Protein AF-A0A3A8Q6A1-F1 (afdb_monomer_lite)

Organism: NCBI:txid2316731

Secondary structure (DSSP, 8-state):
--HHHHHHHTEEEEEEEEEEEEEEEEETTTEEEEEEEEEEEEEEES---SSEEEEEE-EE-TTS-EE--TTSPPP-TT-EEEEEEESS--SS-SEEEEEEEEEEEETTEEEEE-TTSEEEEEEETTEEEEEEE-BPPPPTT-PPPPBPTT--STTPPP---HHHHHHHHHHHHHHTT----S---SS--------------------------------------

pLDDT: mean 84.92, std 17.1, range [33.72, 98.56]

Radius of gyration: 22.38 Å; chains: 1; bounding box: 47×48×65 Å

Sequence (225 aa):
MDGLLSLLDQTASVVEGDVIDLRSESSPRTGPWTVVTLGNVRAHLGEAPRELRLKQAGGLLPDGRQLVVSHVPRFVLGARYVVFLRNTGWSLSPVLDGHAFRVESVGGREVLVGPEGGLVAGLGTAGVRWTAPVFETVELQGGRPALRAGVDVAGLPEALAPEAFVALLQNHLRARGLSVTGAFREEPVATASSLSVPVTPASLQAPTMGIVPSQPERDVPPGQP

Structure (mmCIF, N/CA/C/O backbone):
data_AF-A0A3A8Q6A1-F1
#
_entry.id   AF-A0A3A8Q6A1-F1
#
loop_
_atom_site.group_PDB
_atom_site.id
_atom_site.type_symbol
_atom_site.label_atom_id
_atom_site.label_alt_id
_atom_site.label_comp_id
_atom_site.label_asym_id
_atom_site.label_entity_id
_atom_site.label_seq_id
_atom_site.pdbx_PDB_ins_code
_atom_site.Cartn_x
_atom_site.Cartn_y
_atom_site.Cartn_z
_atom_site.occupancy
_atom_site.B_iso_or_equiv
_atom_site.auth_seq_id
_atom_site.auth_comp_id
_atom_site.auth_asym_id
_atom_site.auth_atom_id
_atom_site.pdbx_PDB_model_num
ATOM 1 N N . MET A 1 1 ? -14.886 -19.255 -3.066 1.00 55.34 1 MET A N 1
ATOM 2 C CA . MET A 1 1 ? -13.432 -19.201 -3.321 1.00 55.34 1 MET A CA 1
ATOM 3 C C . MET A 1 1 ? -12.810 -18.380 -2.201 1.00 55.34 1 MET A C 1
ATOM 5 O O . MET A 1 1 ? -13.367 -17.336 -1.891 1.00 55.34 1 MET A O 1
ATOM 9 N N . ASP A 1 2 ? -11.772 -18.880 -1.530 1.00 79.56 2 ASP A N 1
ATOM 10 C CA . ASP A 1 2 ? -11.114 -18.179 -0.412 1.00 79.56 2 ASP A CA 1
ATOM 11 C C . ASP A 1 2 ? -10.149 -17.128 -0.989 1.00 79.56 2 ASP A C 1
ATOM 13 O O . ASP A 1 2 ? -9.112 -17.465 -1.564 1.00 79.56 2 ASP A O 1
ATOM 17 N N . GLY A 1 3 ? -10.550 -15.856 -0.932 1.00 84.31 3 GLY A N 1
ATOM 18 C CA . GLY A 1 3 ? -9.809 -14.743 -1.529 1.00 84.31 3 GLY A CA 1
ATOM 19 C C . GLY A 1 3 ? -8.486 -14.466 -0.819 1.00 84.31 3 GLY A C 1
ATOM 20 O O . GLY A 1 3 ? -7.507 -14.099 -1.466 1.00 84.31 3 GLY A O 1
ATOM 21 N N . LEU A 1 4 ? -8.425 -14.714 0.491 1.00 86.94 4 LEU A N 1
ATOM 22 C CA . LEU A 1 4 ? -7.196 -14.556 1.261 1.00 86.94 4 LEU A CA 1
ATOM 23 C C . LEU A 1 4 ? -6.154 -15.612 0.880 1.00 86.94 4 LEU A C 1
ATOM 25 O O . LEU A 1 4 ? -4.977 -15.288 0.748 1.00 86.94 4 LEU A O 1
ATOM 29 N N . LEU A 1 5 ? -6.574 -16.856 0.638 1.00 86.44 5 LEU A N 1
ATOM 30 C CA . LEU A 1 5 ? -5.655 -17.881 0.136 1.00 86.44 5 LEU A CA 1
ATOM 31 C C . LEU A 1 5 ? -5.084 -17.516 -1.237 1.00 86.44 5 LEU A C 1
ATOM 33 O O . LEU A 1 5 ? -3.881 -17.629 -1.438 1.00 86.44 5 LEU A O 1
ATOM 37 N N . SER A 1 6 ? -5.919 -17.013 -2.150 1.00 89.06 6 SER A N 1
ATOM 38 C CA . SER A 1 6 ? -5.458 -16.576 -3.475 1.00 89.06 6 SER A CA 1
ATOM 39 C C . SER A 1 6 ? -4.473 -15.402 -3.413 1.00 89.06 6 SER A C 1
ATOM 41 O O . SER A 1 6 ? -3.541 -15.341 -4.217 1.00 89.06 6 SER A O 1
ATOM 43 N N . LEU A 1 7 ? -4.649 -14.484 -2.457 1.00 91.38 7 LEU A N 1
ATOM 44 C CA . LEU A 1 7 ? -3.690 -13.412 -2.187 1.00 91.38 7 LEU A CA 1
ATOM 45 C C . LEU A 1 7 ? -2.343 -13.978 -1.716 1.00 91.38 7 LEU A C 1
ATOM 47 O O . LEU A 1 7 ? -1.289 -13.608 -2.234 1.00 91.38 7 LEU A O 1
ATOM 51 N N . LEU A 1 8 ? -2.382 -14.877 -0.732 1.00 91.50 8 LEU A N 1
ATOM 52 C CA . LEU A 1 8 ? -1.190 -15.452 -0.107 1.00 91.50 8 LEU A CA 1
ATOM 53 C C . LEU A 1 8 ? -0.392 -16.338 -1.067 1.00 91.50 8 LEU A C 1
ATOM 55 O O . LEU A 1 8 ? 0.834 -16.306 -1.032 1.00 91.50 8 LEU A O 1
ATOM 59 N N . ASP A 1 9 ? -1.069 -17.055 -1.962 1.00 92.06 9 ASP A N 1
ATOM 60 C CA . ASP A 1 9 ? -0.441 -17.875 -3.007 1.00 92.06 9 ASP A CA 1
ATOM 61 C C . ASP A 1 9 ? 0.386 -17.038 -3.998 1.00 92.06 9 ASP A C 1
ATOM 63 O O . ASP A 1 9 ? 1.381 -17.501 -4.547 1.00 92.06 9 ASP A O 1
ATOM 67 N N . GLN A 1 10 ? 0.028 -15.762 -4.170 1.00 93.44 10 GLN A N 1
ATOM 68 C CA . GLN A 1 10 ? 0.755 -14.807 -5.011 1.00 93.44 10 GLN A CA 1
ATOM 69 C C . GLN A 1 10 ? 1.781 -13.969 -4.232 1.00 93.44 10 GLN A C 1
ATOM 71 O O . GLN A 1 10 ? 2.400 -13.067 -4.802 1.00 93.44 10 GLN A O 1
ATOM 76 N N . THR A 1 11 ? 1.953 -14.223 -2.932 1.00 96.50 11 THR A N 1
ATOM 77 C CA . THR A 1 11 ? 2.801 -13.421 -2.044 1.00 96.50 11 THR A CA 1
ATOM 78 C C . THR A 1 11 ? 4.138 -14.120 -1.803 1.00 96.50 11 THR A C 1
ATOM 80 O O . THR A 1 11 ? 4.175 -15.238 -1.297 1.00 96.50 11 THR A O 1
ATOM 83 N N . ALA A 1 12 ? 5.245 -13.445 -2.117 1.00 96.94 12 ALA A N 1
ATOM 84 C CA . ALA A 1 12 ? 6.595 -13.865 -1.729 1.00 96.94 12 ALA A CA 1
ATOM 85 C C . ALA A 1 12 ? 6.887 -13.485 -0.276 1.00 96.94 12 ALA A C 1
ATOM 87 O O . ALA A 1 12 ? 7.380 -14.293 0.509 1.00 96.94 12 ALA A O 1
ATOM 88 N N . SER A 1 13 ? 6.573 -12.242 0.082 1.00 97.50 13 SER A N 1
ATOM 89 C CA . SER A 1 13 ? 6.792 -11.718 1.423 1.00 97.50 13 SER A CA 1
ATOM 90 C C . SER A 1 13 ? 5.814 -10.602 1.762 1.00 97.50 13 SER A C 1
ATOM 92 O O . SER A 1 13 ? 5.284 -9.910 0.891 1.00 97.50 13 SER A O 1
ATOM 94 N N . VAL A 1 14 ? 5.567 -10.447 3.060 1.00 97.94 14 VAL A N 1
ATOM 95 C CA . VAL A 1 14 ? 4.860 -9.294 3.623 1.00 97.94 14 VAL A CA 1
ATOM 96 C C . VAL A 1 14 ? 5.863 -8.552 4.470 1.00 97.94 14 VAL A C 1
ATOM 98 O O . VAL A 1 14 ? 6.428 -9.129 5.402 1.00 97.94 14 VAL A O 1
ATOM 101 N N . VAL A 1 15 ? 6.107 -7.298 4.122 1.00 98.38 15 VAL A N 1
ATOM 102 C CA . VAL A 1 15 ? 7.168 -6.501 4.731 1.00 98.38 15 VAL A CA 1
ATOM 103 C C . VAL A 1 15 ? 6.613 -5.195 5.257 1.00 98.38 15 VAL A C 1
ATOM 105 O O . VAL A 1 15 ? 5.631 -4.671 4.734 1.00 98.38 15 VAL A O 1
ATOM 108 N N . GLU A 1 16 ? 7.264 -4.671 6.281 1.00 98.56 16 GLU A N 1
ATOM 109 C CA . GLU A 1 16 ? 7.046 -3.330 6.797 1.00 98.56 16 GLU A CA 1
ATOM 110 C C . GLU A 1 16 ? 8.320 -2.505 6.632 1.00 98.56 16 GLU A C 1
ATOM 112 O O . GLU A 1 16 ? 9.407 -3.031 6.861 1.00 98.56 16 GLU A O 1
ATOM 117 N N . GLY A 1 17 ? 8.204 -1.240 6.234 1.00 98.44 17 GLY A N 1
ATOM 118 C CA . GLY A 1 17 ? 9.352 -0.343 6.094 1.00 98.44 17 GLY A CA 1
ATOM 119 C C . GLY A 1 17 ? 8.959 1.113 5.866 1.00 98.44 17 GLY A C 1
ATOM 120 O O . GLY A 1 17 ? 7.800 1.424 5.576 1.00 98.44 17 GLY A O 1
ATOM 121 N N . ASP A 1 18 ? 9.941 2.000 5.992 1.00 98.44 18 ASP A N 1
ATOM 122 C CA . ASP A 1 18 ? 9.783 3.445 5.823 1.00 98.44 18 ASP A CA 1
ATOM 123 C C . ASP A 1 18 ? 10.120 3.849 4.391 1.00 98.44 18 ASP A C 1
ATOM 125 O O . ASP A 1 18 ? 11.162 3.458 3.871 1.00 98.44 18 ASP A O 1
ATOM 129 N N . VAL A 1 19 ? 9.292 4.670 3.747 1.00 97.69 19 VAL A N 1
ATOM 130 C CA . VAL A 1 19 ? 9.635 5.233 2.433 1.00 97.69 19 VAL A CA 1
ATOM 131 C C . VAL A 1 19 ? 10.723 6.289 2.621 1.00 97.69 19 VAL A C 1
ATOM 133 O O . VAL A 1 19 ? 10.433 7.417 3.019 1.00 97.69 19 VAL A O 1
ATOM 136 N N . ILE A 1 20 ? 11.974 5.932 2.332 1.00 97.69 20 ILE A N 1
ATOM 137 C CA . ILE A 1 20 ? 13.139 6.816 2.508 1.00 97.69 20 ILE A CA 1
ATOM 138 C C . ILE A 1 20 ? 13.495 7.595 1.241 1.00 97.69 20 ILE A C 1
ATOM 140 O O . ILE A 1 20 ? 14.174 8.615 1.320 1.00 97.69 20 ILE A O 1
ATOM 144 N N . ASP A 1 21 ? 13.035 7.132 0.079 1.00 96.19 21 ASP A N 1
ATOM 145 C CA . ASP A 1 21 ? 13.266 7.783 -1.208 1.00 96.19 21 ASP A CA 1
ATOM 146 C C . ASP A 1 21 ? 12.130 7.468 -2.192 1.00 96.19 21 ASP A C 1
ATOM 148 O O . ASP A 1 21 ? 11.574 6.366 -2.196 1.00 96.19 21 ASP A O 1
ATOM 152 N N . LEU A 1 22 ? 11.781 8.456 -3.016 1.00 93.44 22 LEU A N 1
ATOM 153 C CA . LEU A 1 22 ? 10.729 8.380 -4.025 1.00 93.44 22 LEU A CA 1
ATOM 154 C C . LEU A 1 22 ? 11.150 9.222 -5.231 1.00 93.44 22 LEU A C 1
ATOM 156 O O . LEU A 1 22 ? 11.187 10.451 -5.153 1.00 93.44 22 LEU A O 1
ATOM 160 N N . ARG A 1 23 ? 11.453 8.572 -6.358 1.00 91.38 23 ARG A N 1
ATOM 161 C CA . ARG A 1 23 ? 11.943 9.254 -7.565 1.00 91.38 23 ARG A CA 1
ATOM 162 C C . ARG A 1 23 ? 11.307 8.711 -8.838 1.00 91.38 23 ARG A C 1
ATOM 164 O O . ARG A 1 23 ? 10.879 7.562 -8.891 1.00 91.38 23 ARG A O 1
ATOM 171 N N . SER A 1 24 ? 11.278 9.536 -9.882 1.00 90.19 24 SER A N 1
ATOM 172 C CA . SER A 1 24 ? 10.947 9.083 -11.237 1.00 90.19 24 SER A CA 1
ATOM 173 C C . SER A 1 24 ? 12.222 8.707 -11.995 1.00 90.19 24 SER A C 1
ATOM 175 O O . SER A 1 24 ? 13.174 9.483 -12.033 1.00 90.19 24 SER A O 1
ATOM 177 N N . GLU A 1 25 ? 12.230 7.543 -12.632 1.00 90.19 25 GLU A N 1
ATOM 178 C CA . GLU A 1 25 ? 13.248 7.102 -13.584 1.00 90.19 25 GLU A CA 1
ATOM 179 C C . GLU A 1 25 ? 12.606 7.008 -14.970 1.00 90.19 25 GLU A C 1
ATOM 181 O O . GLU A 1 25 ? 11.637 6.284 -15.155 1.00 90.19 25 GLU A O 1
ATOM 186 N N . SER A 1 26 ? 13.134 7.709 -15.972 1.00 81.38 26 SER A N 1
ATOM 187 C CA . SER A 1 26 ? 12.607 7.631 -17.339 1.00 81.38 26 SER A CA 1
ATOM 188 C C . SER A 1 26 ? 13.558 6.861 -18.246 1.00 81.38 26 SER A C 1
ATOM 190 O O . SER A 1 26 ? 14.702 7.262 -18.449 1.00 81.38 26 SER A O 1
ATOM 192 N N . SER A 1 27 ? 13.058 5.786 -18.851 1.00 78.31 27 SER A N 1
ATOM 193 C CA . SER A 1 27 ? 13.731 5.044 -19.914 1.00 78.31 27 SER A CA 1
ATOM 194 C C . SER A 1 27 ? 12.902 5.126 -21.195 1.00 78.31 27 SER A C 1
ATOM 196 O O . SER A 1 27 ? 11.743 4.705 -21.193 1.00 78.31 27 SER A O 1
ATOM 19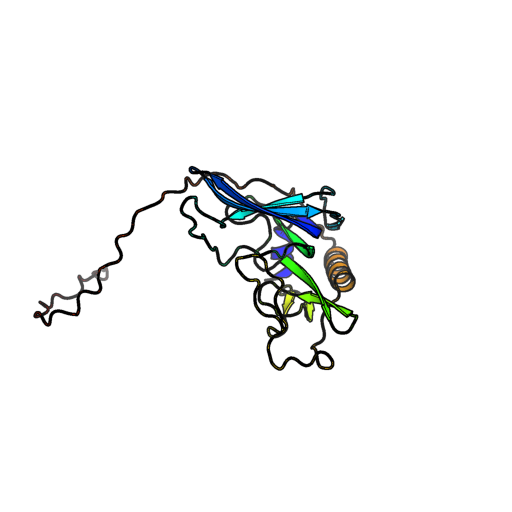8 N N . PRO A 1 28 ? 13.478 5.574 -22.326 1.00 71.31 28 PRO A N 1
ATOM 199 C CA . PRO A 1 28 ? 12.764 5.611 -23.602 1.00 71.31 28 PRO A CA 1
ATOM 200 C C . PRO A 1 28 ? 12.210 4.249 -24.042 1.00 71.31 28 PRO A C 1
ATOM 202 O O . PRO A 1 28 ? 11.229 4.190 -24.772 1.00 71.31 28 PRO A O 1
ATOM 205 N N . ARG A 1 29 ? 12.839 3.145 -23.613 1.00 73.56 29 ARG A N 1
ATOM 206 C CA . ARG A 1 29 ? 12.449 1.788 -24.015 1.00 73.56 29 ARG A CA 1
ATOM 207 C C . ARG A 1 29 ? 11.423 1.175 -23.075 1.00 73.56 29 ARG A C 1
ATOM 209 O O . ARG A 1 29 ? 10.514 0.494 -23.529 1.00 73.56 29 ARG A O 1
ATOM 216 N N . THR A 1 30 ? 11.591 1.374 -21.775 1.00 77.12 30 THR A N 1
ATOM 217 C CA . THR A 1 30 ? 10.843 0.628 -20.753 1.00 77.12 30 THR A CA 1
ATOM 218 C C . THR A 1 30 ? 9.871 1.501 -19.978 1.00 77.12 30 THR A C 1
ATOM 220 O O . THR A 1 30 ? 9.165 0.981 -19.131 1.00 77.12 30 THR A O 1
ATOM 223 N N . GLY A 1 31 ? 9.805 2.796 -20.278 1.00 72.75 31 GLY A N 1
ATOM 224 C CA . GLY A 1 31 ? 8.809 3.720 -19.748 1.00 72.75 31 GLY A CA 1
ATOM 225 C C . GLY A 1 31 ? 9.356 4.669 -18.684 1.00 72.75 31 GLY A C 1
ATOM 226 O O . GLY A 1 31 ? 10.514 4.537 -18.262 1.00 72.75 31 GLY A O 1
ATOM 227 N N . PRO A 1 32 ? 8.526 5.630 -18.245 1.00 88.88 32 PRO A N 1
ATOM 228 C CA . PRO A 1 32 ? 8.696 6.232 -16.939 1.00 88.88 32 PRO A CA 1
ATOM 229 C C . PRO A 1 32 ? 8.328 5.206 -15.857 1.00 88.88 32 PRO A C 1
ATOM 231 O O . PRO A 1 32 ? 7.314 4.505 -15.940 1.00 88.88 32 PRO A O 1
ATOM 234 N N . TRP A 1 33 ? 9.182 5.134 -14.849 1.00 91.81 33 TRP A N 1
ATOM 235 C CA . TRP A 1 33 ? 9.043 4.332 -13.649 1.00 91.81 33 TRP A CA 1
ATOM 236 C C . TRP A 1 33 ? 9.044 5.251 -12.439 1.00 91.81 33 TRP A C 1
ATOM 238 O O . TRP A 1 33 ? 9.834 6.188 -12.357 1.00 91.81 33 TRP A O 1
ATOM 248 N N . THR A 1 34 ? 8.204 4.947 -11.464 1.00 92.75 34 THR A N 1
ATOM 249 C CA . THR A 1 34 ? 8.334 5.467 -10.109 1.00 92.75 34 THR A CA 1
ATOM 250 C C . THR A 1 34 ? 9.092 4.427 -9.305 1.00 92.75 34 THR A C 1
ATOM 252 O O . THR A 1 34 ? 8.702 3.261 -9.268 1.00 92.75 34 THR A O 1
ATOM 255 N N . VAL A 1 35 ? 10.203 4.831 -8.702 1.00 94.75 35 VAL A N 1
ATOM 256 C CA . VAL A 1 35 ? 11.024 3.971 -7.854 1.00 94.75 35 VAL A CA 1
ATOM 257 C C . VAL A 1 35 ? 10.902 4.458 -6.425 1.00 94.75 35 VAL A C 1
ATOM 259 O O . VAL A 1 35 ? 11.228 5.604 -6.111 1.00 94.75 35 VAL A O 1
ATOM 262 N N . VAL A 1 36 ? 10.401 3.569 -5.578 1.00 96.12 36 VAL A N 1
ATOM 263 C CA . VAL A 1 36 ? 10.210 3.781 -4.145 1.00 96.12 36 VAL A CA 1
ATOM 264 C C . VAL A 1 36 ? 11.268 2.955 -3.430 1.00 96.12 36 VAL A C 1
ATOM 266 O O . VAL A 1 36 ? 11.373 1.755 -3.677 1.00 96.12 36 VAL A O 1
ATOM 269 N N . THR A 1 37 ? 12.035 3.564 -2.536 1.00 97.88 37 THR A N 1
ATOM 270 C CA . THR A 1 37 ? 12.974 2.829 -1.683 1.00 97.88 37 THR A CA 1
ATOM 271 C C . THR A 1 37 ? 12.407 2.760 -0.275 1.00 97.88 37 THR A C 1
ATOM 273 O O . THR A 1 37 ? 12.156 3.792 0.350 1.00 97.88 37 THR A O 1
ATOM 276 N N . LEU A 1 38 ? 12.202 1.540 0.216 1.00 98.50 38 LEU A N 1
ATOM 277 C CA . LEU A 1 38 ? 11.869 1.272 1.606 1.00 98.50 38 LEU A CA 1
ATOM 278 C C . LEU A 1 38 ? 13.153 1.019 2.398 1.00 98.50 38 LEU A C 1
ATOM 280 O O . LEU A 1 38 ? 13.940 0.145 2.037 1.00 98.50 38 LEU A O 1
ATOM 284 N N . GLY A 1 39 ? 13.346 1.767 3.479 1.00 98.38 39 GLY A N 1
ATOM 285 C CA . GLY A 1 39 ? 14.381 1.549 4.484 1.00 98.38 39 GLY A CA 1
ATOM 286 C C . GLY A 1 39 ? 13.820 0.864 5.728 1.00 98.38 39 GLY A C 1
ATOM 287 O O . GLY A 1 39 ? 12.606 0.723 5.883 1.00 98.38 39 GLY A O 1
ATOM 288 N N . ASN A 1 40 ? 14.718 0.443 6.624 1.00 97.81 40 ASN A N 1
ATOM 289 C CA . ASN A 1 40 ? 14.379 -0.234 7.885 1.00 97.81 40 ASN A CA 1
ATOM 290 C C . ASN A 1 40 ? 13.435 -1.430 7.698 1.00 97.81 40 ASN A C 1
ATOM 292 O O . ASN A 1 40 ? 12.582 -1.707 8.542 1.00 97.81 40 ASN A O 1
ATOM 296 N N . VAL A 1 41 ? 13.580 -2.136 6.577 1.00 98.38 41 VAL A N 1
ATOM 297 C CA . VAL A 1 41 ? 12.623 -3.157 6.171 1.00 98.38 41 VAL A CA 1
ATOM 298 C C . VAL A 1 41 ? 12.688 -4.351 7.115 1.00 98.38 41 VAL A C 1
ATOM 300 O O . VAL A 1 41 ? 13.754 -4.922 7.376 1.00 98.38 41 VAL A O 1
ATOM 303 N N . ARG A 1 42 ? 11.513 -4.755 7.593 1.00 97.94 42 ARG A N 1
ATOM 304 C CA . ARG A 1 42 ? 11.283 -5.957 8.387 1.00 97.94 42 ARG A CA 1
ATOM 305 C C . ARG A 1 42 ? 10.321 -6.874 7.647 1.00 97.94 42 ARG A C 1
ATOM 307 O O . ARG A 1 42 ? 9.187 -6.500 7.365 1.00 97.94 42 ARG A O 1
ATOM 314 N N . ALA A 1 43 ? 10.752 -8.103 7.380 1.00 97.38 43 ALA A N 1
ATOM 315 C CA . ALA A 1 43 ? 9.858 -9.141 6.889 1.00 97.38 43 ALA A CA 1
ATOM 316 C C . ALA A 1 43 ? 9.002 -9.696 8.039 1.00 97.38 43 ALA A C 1
ATOM 318 O O . ALA A 1 43 ? 9.520 -10.121 9.074 1.00 97.38 43 ALA A O 1
ATOM 319 N N . HIS A 1 44 ? 7.686 -9.697 7.841 1.00 97.12 44 HIS A N 1
ATOM 320 C CA . HIS A 1 44 ? 6.701 -10.331 8.724 1.00 97.12 44 HIS A CA 1
ATOM 321 C C . HIS A 1 44 ? 6.322 -11.732 8.245 1.00 97.12 44 HIS A C 1
ATOM 323 O O . HIS A 1 44 ? 5.959 -12.591 9.051 1.00 97.12 44 HIS A O 1
ATOM 329 N N . LEU A 1 45 ? 6.406 -11.944 6.931 1.00 96.31 45 LEU A N 1
ATOM 330 C CA . LEU A 1 45 ? 6.280 -13.226 6.247 1.00 96.31 45 LEU A CA 1
ATOM 331 C C . LEU A 1 45 ? 7.312 -13.291 5.122 1.00 96.31 45 LEU A C 1
ATOM 333 O O . LEU A 1 45 ? 7.540 -12.284 4.452 1.00 96.31 45 LEU A O 1
ATOM 337 N N . GLY A 1 46 ? 7.867 -14.478 4.880 1.00 95.06 46 GLY A N 1
ATOM 338 C CA . GLY A 1 46 ? 8.900 -14.679 3.865 1.00 95.06 46 GLY A CA 1
ATOM 339 C C . GLY A 1 46 ? 10.202 -13.962 4.222 1.00 95.06 46 GLY A C 1
ATOM 340 O O . GLY A 1 46 ? 10.483 -13.712 5.394 1.00 95.06 46 GLY A O 1
ATOM 341 N N . GLU A 1 47 ? 10.984 -13.623 3.202 1.00 94.75 47 GLU A N 1
ATOM 342 C CA . GLU A 1 47 ? 12.266 -12.935 3.355 1.00 94.75 47 GLU A CA 1
ATOM 343 C C . GLU A 1 47 ? 12.275 -11.601 2.606 1.00 94.75 47 GLU A C 1
ATOM 345 O O . GLU A 1 47 ? 11.604 -11.427 1.583 1.00 94.75 47 GLU A O 1
ATOM 350 N N . ALA A 1 48 ? 13.049 -10.651 3.127 1.00 94.94 48 ALA A N 1
ATOM 351 C CA . ALA A 1 48 ? 13.334 -9.389 2.463 1.00 94.94 48 ALA A CA 1
ATOM 352 C C . ALA A 1 48 ? 14.666 -8.801 2.956 1.00 94.94 48 ALA A C 1
ATOM 354 O O . ALA A 1 48 ? 15.018 -8.980 4.128 1.00 94.94 48 ALA A O 1
ATOM 355 N N . PRO A 1 49 ? 15.406 -8.089 2.089 1.00 95.62 49 PRO A N 1
ATOM 356 C CA . PRO A 1 49 ? 16.548 -7.284 2.511 1.00 95.62 49 PRO A CA 1
ATOM 357 C C . PRO A 1 49 ? 16.108 -6.132 3.429 1.00 95.62 49 PRO A C 1
ATOM 359 O O . PRO A 1 49 ? 14.935 -5.774 3.465 1.00 95.62 49 PRO A O 1
ATOM 362 N N . ARG A 1 50 ? 17.062 -5.522 4.149 1.00 96.19 50 ARG A N 1
ATOM 363 C CA . ARG A 1 50 ? 16.810 -4.356 5.028 1.00 96.19 50 ARG A CA 1
ATOM 364 C C . ARG A 1 50 ? 16.474 -3.068 4.275 1.00 96.19 50 ARG A C 1
ATOM 366 O O . ARG A 1 50 ? 15.911 -2.148 4.862 1.00 96.19 50 ARG A O 1
ATOM 373 N N . GLU A 1 51 ? 16.855 -3.006 3.009 1.00 97.88 51 GLU A N 1
ATOM 374 C CA . GLU A 1 51 ? 16.501 -1.944 2.081 1.00 97.88 51 GLU A CA 1
ATOM 375 C C . GLU A 1 51 ? 15.913 -2.599 0.836 1.00 97.88 51 GLU A C 1
ATOM 377 O O . GLU A 1 51 ? 16.482 -3.561 0.317 1.00 97.88 51 GLU A O 1
ATOM 382 N N . LEU A 1 52 ? 14.762 -2.108 0.390 1.00 97.31 52 LEU A N 1
ATOM 383 C CA . LEU A 1 52 ? 13.990 -2.712 -0.686 1.00 97.31 52 LEU A CA 1
ATOM 384 C C . LEU A 1 52 ? 13.572 -1.647 -1.690 1.00 97.31 52 LEU A C 1
ATOM 386 O O . LEU A 1 52 ? 12.906 -0.677 -1.334 1.00 97.31 52 LEU A O 1
ATOM 390 N N . ARG A 1 53 ? 13.901 -1.859 -2.960 1.00 97.19 53 ARG A N 1
ATOM 391 C CA . ARG A 1 53 ? 13.452 -0.999 -4.054 1.00 97.19 53 ARG A CA 1
ATOM 392 C C . ARG A 1 53 ? 12.200 -1.586 -4.694 1.00 97.19 53 ARG A C 1
ATOM 394 O O . ARG A 1 53 ? 12.145 -2.764 -5.037 1.00 97.19 53 ARG A O 1
ATOM 401 N N . LEU A 1 54 ? 11.182 -0.751 -4.852 1.00 96.62 54 LEU A N 1
ATOM 402 C CA . LEU A 1 54 ? 9.915 -1.075 -5.492 1.00 96.62 54 LEU A CA 1
ATOM 403 C C . LEU A 1 54 ? 9.785 -0.207 -6.737 1.00 96.62 54 LEU A C 1
ATOM 405 O O . LEU A 1 54 ? 9.518 0.992 -6.657 1.00 96.62 54 LEU A O 1
ATOM 409 N N . LYS A 1 55 ? 9.996 -0.819 -7.897 1.00 94.38 55 LYS A N 1
ATOM 410 C CA . LYS A 1 55 ? 9.869 -0.157 -9.192 1.00 94.38 55 LYS A CA 1
ATOM 411 C C . LYS A 1 55 ? 8.463 -0.351 -9.734 1.00 94.38 55 LYS A C 1
ATOM 413 O O . LYS A 1 55 ? 7.978 -1.474 -9.801 1.00 94.38 55 LYS A O 1
ATOM 418 N N . GLN A 1 56 ? 7.793 0.729 -10.107 1.00 93.62 56 GLN A N 1
ATOM 419 C CA . GLN A 1 56 ? 6.388 0.692 -10.496 1.00 93.62 56 GLN A CA 1
ATOM 420 C C . GLN A 1 56 ? 6.126 1.553 -11.727 1.00 93.62 56 GLN A C 1
ATOM 422 O O . GLN A 1 56 ? 6.745 2.599 -11.907 1.00 93.62 56 GLN A O 1
ATOM 427 N N . ALA A 1 57 ? 5.229 1.104 -12.597 1.00 91.94 57 ALA A N 1
ATOM 428 C CA . ALA A 1 57 ? 4.887 1.808 -13.821 1.00 91.94 57 ALA A CA 1
ATOM 429 C C . ALA A 1 57 ? 4.215 3.151 -13.502 1.00 91.94 57 ALA A C 1
ATOM 431 O O . ALA A 1 57 ? 3.289 3.214 -12.692 1.00 91.94 57 ALA A O 1
ATOM 432 N N . GLY A 1 58 ? 4.658 4.211 -14.179 1.00 90.06 58 GLY A N 1
ATOM 433 C CA . GLY A 1 58 ? 4.173 5.574 -13.964 1.00 90.06 58 GLY A CA 1
ATOM 434 C C . GLY A 1 58 ? 5.297 6.536 -13.597 1.00 90.06 58 GLY A C 1
ATOM 435 O O . GLY A 1 58 ? 6.462 6.161 -13.540 1.00 90.06 58 GLY A O 1
ATOM 436 N N . GLY A 1 59 ? 4.952 7.790 -13.337 1.00 89.31 59 GLY A N 1
ATOM 437 C CA . GLY A 1 59 ? 5.920 8.846 -13.028 1.00 89.31 59 GLY A CA 1
ATOM 438 C C . GLY A 1 59 ? 6.076 9.846 -14.169 1.00 89.31 59 GLY A C 1
ATOM 439 O O . GLY A 1 59 ? 5.240 9.914 -15.074 1.00 89.31 59 GLY A O 1
ATOM 440 N N . LEU A 1 60 ? 7.117 10.672 -14.092 1.00 88.88 60 LEU A N 1
ATOM 441 C CA . LEU A 1 60 ? 7.312 11.787 -15.020 1.00 88.88 60 LEU A CA 1
ATOM 442 C C . LEU A 1 60 ? 7.937 11.343 -16.347 1.00 88.88 60 LEU A C 1
ATOM 444 O O . LEU A 1 60 ? 8.940 10.630 -16.384 1.00 88.88 60 LEU A O 1
ATOM 448 N N . LEU A 1 61 ? 7.349 11.817 -17.441 1.00 85.56 61 LEU A N 1
ATOM 449 C CA . LEU A 1 61 ? 7.901 11.757 -18.787 1.00 85.56 61 LEU A CA 1
ATOM 450 C C . LEU A 1 61 ? 8.932 12.883 -18.992 1.00 85.56 61 LEU A C 1
ATOM 452 O O . LEU A 1 61 ? 8.870 13.907 -18.307 1.00 85.56 61 LEU A O 1
ATOM 456 N N . PRO A 1 62 ? 9.851 12.753 -19.971 1.00 82.81 62 PRO A N 1
ATOM 457 C CA . PRO A 1 62 ? 10.847 13.789 -20.264 1.00 82.81 62 PRO A CA 1
ATOM 458 C C . PRO A 1 62 ? 10.262 15.162 -20.627 1.00 82.81 62 PRO A C 1
ATOM 460 O O . PRO A 1 62 ? 10.935 16.174 -20.465 1.00 82.81 62 PRO A O 1
ATOM 463 N N . ASP A 1 63 ? 9.022 15.204 -21.119 1.00 85.38 63 ASP A N 1
ATOM 464 C CA . ASP A 1 63 ? 8.299 16.433 -21.467 1.00 85.38 63 ASP A CA 1
ATOM 465 C C . ASP A 1 63 ? 7.550 17.064 -20.275 1.00 85.38 63 ASP A C 1
ATOM 467 O O . ASP A 1 63 ? 6.805 18.027 -20.449 1.00 85.38 63 ASP A O 1
ATOM 471 N N . GLY A 1 64 ? 7.730 16.520 -19.067 1.00 85.19 64 GLY A N 1
ATOM 472 C CA . GLY A 1 64 ? 7.101 16.992 -17.835 1.00 85.19 64 GLY A CA 1
ATOM 473 C C . GLY A 1 64 ? 5.675 16.483 -17.607 1.00 85.19 64 GLY A C 1
ATOM 474 O O . GLY A 1 64 ? 5.119 16.724 -16.536 1.00 85.19 64 GLY A O 1
ATOM 475 N N . ARG A 1 65 ? 5.070 15.754 -18.557 1.00 87.88 65 ARG A N 1
ATOM 476 C CA . ARG A 1 65 ? 3.774 15.094 -18.322 1.00 87.88 65 ARG A CA 1
ATOM 477 C C . ARG A 1 65 ? 3.940 13.924 -17.356 1.00 87.88 65 ARG A C 1
ATOM 479 O O . ARG A 1 65 ? 5.000 13.313 -17.278 1.00 87.88 65 ARG A O 1
ATOM 486 N N . GLN A 1 66 ? 2.872 13.565 -16.650 1.00 87.69 66 GLN A N 1
ATOM 487 C CA . GLN A 1 66 ? 2.878 12.442 -15.715 1.00 87.69 66 GLN A CA 1
ATOM 488 C C . GLN A 1 66 ? 2.058 11.268 -16.256 1.00 87.69 66 GLN A C 1
ATOM 490 O O . GLN A 1 66 ? 0.893 11.433 -16.617 1.00 87.69 66 GLN A O 1
ATOM 495 N N . LEU A 1 67 ? 2.655 10.075 -16.277 1.00 88.88 67 LEU A N 1
ATOM 496 C CA . LEU A 1 67 ? 1.930 8.828 -16.492 1.00 88.88 67 LEU A CA 1
ATOM 497 C C . LEU A 1 67 ? 1.377 8.337 -15.152 1.00 88.88 67 LEU A C 1
ATOM 499 O O . LEU A 1 67 ? 2.133 8.077 -14.215 1.00 88.88 67 LEU A O 1
ATOM 503 N N . VAL A 1 68 ? 0.057 8.182 -15.083 1.00 87.00 68 VAL A N 1
ATOM 504 C CA . VAL A 1 68 ? -0.655 7.672 -13.908 1.00 87.00 68 VAL A CA 1
ATOM 505 C C . VAL A 1 68 ? -1.270 6.324 -14.250 1.00 87.00 68 VAL A C 1
ATOM 507 O O . VAL A 1 68 ? -1.990 6.204 -15.239 1.00 87.00 68 VAL A O 1
ATOM 510 N N . VAL A 1 69 ? -1.004 5.318 -13.419 1.00 88.31 69 VAL A N 1
ATOM 511 C CA . VAL A 1 69 ? -1.551 3.965 -13.566 1.00 88.31 69 VAL A CA 1
ATOM 512 C C . VAL A 1 69 ? -2.410 3.658 -12.342 1.00 88.31 69 VAL A C 1
ATOM 514 O O . VAL A 1 69 ? -1.906 3.649 -11.223 1.00 88.31 69 VAL A O 1
ATOM 517 N N . SER A 1 70 ? -3.710 3.425 -12.538 1.00 80.75 70 SER A N 1
ATOM 518 C CA . SER A 1 70 ? -4.680 3.326 -11.433 1.00 80.75 70 SER A CA 1
ATOM 519 C C . SER A 1 70 ? -4.431 2.160 -10.469 1.00 80.75 70 SER A C 1
ATOM 521 O O . SER A 1 70 ? -4.691 2.301 -9.285 1.00 80.75 70 SER A O 1
ATOM 523 N N . HIS A 1 71 ? -3.897 1.035 -10.952 1.00 79.69 71 HIS A N 1
ATOM 524 C CA . HIS A 1 71 ? -3.668 -0.189 -10.160 1.00 79.69 71 HIS A CA 1
ATOM 525 C C . HIS A 1 71 ? -2.284 -0.254 -9.498 1.00 79.69 71 HIS A C 1
ATOM 527 O O . HIS A 1 71 ? -1.857 -1.300 -9.009 1.00 79.69 71 HIS A O 1
ATOM 533 N N . VAL A 1 72 ? -1.525 0.841 -9.553 1.00 91.19 72 VAL A N 1
ATOM 534 C CA . VAL A 1 72 ? -0.199 0.924 -8.948 1.00 91.19 72 VAL A CA 1
ATOM 535 C C . VAL A 1 72 ? -0.312 1.663 -7.614 1.00 91.19 72 VAL A C 1
ATOM 537 O O . VAL A 1 72 ? -0.805 2.794 -7.592 1.00 91.19 72 VAL A O 1
ATOM 540 N N . PRO A 1 73 ? 0.160 1.064 -6.502 1.00 92.25 73 PRO A N 1
ATOM 541 C CA . PRO A 1 73 ? 0.197 1.740 -5.215 1.00 92.25 73 PRO A CA 1
ATOM 542 C C . PRO A 1 73 ? 0.936 3.072 -5.276 1.00 92.25 73 PRO A C 1
ATOM 544 O O . PRO A 1 73 ? 2.017 3.166 -5.850 1.00 92.25 73 PRO A O 1
ATOM 547 N N . ARG A 1 74 ? 0.369 4.087 -4.629 1.00 92.69 74 ARG A N 1
ATOM 548 C CA . ARG A 1 74 ? 1.001 5.396 -4.469 1.00 92.69 74 ARG A CA 1
ATOM 549 C C . ARG A 1 74 ? 1.599 5.499 -3.076 1.00 92.69 74 ARG A C 1
ATOM 551 O O . ARG A 1 74 ? 0.898 5.294 -2.086 1.00 92.69 74 ARG A O 1
ATOM 558 N N . PHE A 1 75 ? 2.879 5.840 -3.013 1.00 94.88 75 PHE A N 1
ATOM 559 C CA . PHE A 1 75 ? 3.616 5.976 -1.764 1.00 94.88 75 PHE A CA 1
ATOM 560 C C . PHE A 1 75 ? 3.762 7.439 -1.355 1.00 94.88 75 PHE A C 1
ATOM 562 O O . PHE A 1 75 ? 3.714 8.348 -2.179 1.00 94.88 75 PHE A O 1
ATOM 569 N N . VAL A 1 76 ? 3.956 7.639 -0.054 1.00 96.00 76 VAL A N 1
ATOM 570 C CA . VAL A 1 76 ? 4.175 8.947 0.567 1.00 96.00 76 VAL A CA 1
ATOM 571 C C . VAL A 1 76 ? 5.576 8.932 1.148 1.00 96.00 76 VAL A C 1
ATOM 573 O O . VAL A 1 76 ? 5.885 8.044 1.944 1.00 96.00 76 VAL A O 1
ATOM 576 N N . LEU A 1 77 ? 6.410 9.891 0.752 1.00 95.00 77 LEU A N 1
ATOM 577 C CA . LEU A 1 77 ? 7.771 10.005 1.269 1.00 95.00 77 LEU A CA 1
ATOM 578 C C . LEU A 1 77 ? 7.750 10.220 2.791 1.00 95.00 77 LEU A C 1
ATOM 580 O O . LEU A 1 77 ? 6.974 11.029 3.300 1.00 95.00 77 LEU A O 1
ATOM 584 N N . GLY A 1 78 ? 8.589 9.48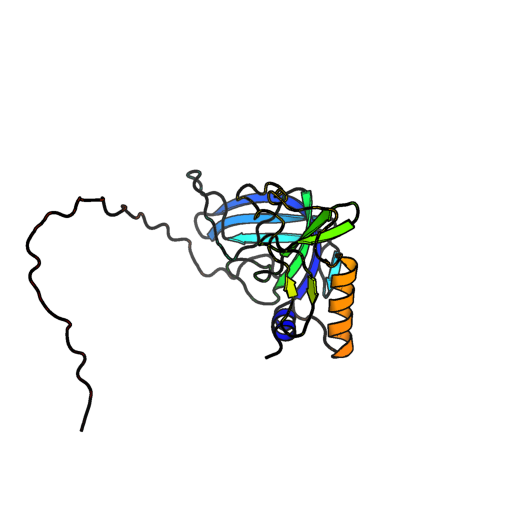3 3.518 1.00 95.56 78 GLY A N 1
ATOM 585 C CA . GLY A 1 78 ? 8.686 9.526 4.978 1.00 95.56 78 GLY A CA 1
ATOM 586 C C . GLY A 1 78 ? 7.569 8.793 5.728 1.00 95.56 78 GLY A C 1
ATOM 587 O O . GLY A 1 78 ? 7.584 8.778 6.957 1.00 95.56 78 GLY A O 1
ATOM 588 N N . ALA A 1 79 ? 6.600 8.190 5.034 1.00 97.19 79 ALA A N 1
ATOM 589 C CA . ALA A 1 79 ? 5.578 7.368 5.674 1.00 97.19 79 ALA A CA 1
ATOM 590 C C . ALA A 1 79 ? 6.003 5.894 5.746 1.00 97.19 79 ALA A C 1
ATOM 592 O O . ALA A 1 79 ? 6.723 5.390 4.882 1.00 97.19 79 ALA A O 1
ATOM 593 N N . ARG A 1 80 ? 5.504 5.198 6.768 1.00 98.25 80 ARG A N 1
ATOM 594 C CA . ARG A 1 80 ? 5.715 3.764 6.981 1.00 98.25 80 ARG A CA 1
ATOM 595 C C . ARG A 1 80 ? 4.610 2.959 6.308 1.00 98.25 80 ARG A C 1
ATOM 597 O O . ARG A 1 80 ? 3.450 3.371 6.328 1.00 98.25 80 ARG A O 1
ATOM 604 N N . TYR A 1 81 ? 4.958 1.823 5.714 1.00 98.50 81 TYR A N 1
ATOM 605 C CA . TYR A 1 81 ? 4.018 0.965 4.995 1.00 98.50 81 TYR A CA 1
ATOM 606 C C . TYR A 1 81 ? 4.179 -0.504 5.359 1.00 98.50 81 TYR A C 1
ATOM 608 O O . TYR A 1 81 ? 5.298 -0.968 5.543 1.00 98.50 81 TYR A O 1
ATOM 616 N N . VAL A 1 82 ? 3.065 -1.238 5.351 1.00 98.50 82 VAL A N 1
ATOM 617 C CA . VAL A 1 82 ? 3.022 -2.702 5.243 1.00 98.50 82 VAL A CA 1
ATOM 618 C C . VAL A 1 82 ? 2.635 -3.056 3.807 1.00 98.50 82 VAL A C 1
ATOM 620 O O . VAL A 1 82 ? 1.577 -2.639 3.337 1.00 98.50 82 VAL A O 1
ATOM 623 N N . VAL A 1 83 ? 3.468 -3.812 3.091 1.00 98.12 83 VAL A N 1
ATOM 624 C CA . VAL A 1 83 ? 3.245 -4.148 1.674 1.00 98.12 83 VAL A CA 1
ATOM 625 C C . VAL A 1 83 ? 3.345 -5.646 1.414 1.00 98.12 83 VAL A C 1
ATOM 627 O O . VAL A 1 83 ? 4.135 -6.353 2.043 1.00 98.12 83 VAL A O 1
ATOM 630 N N . PHE A 1 84 ? 2.548 -6.122 0.458 1.00 97.81 84 PHE A N 1
ATOM 631 C CA . PHE A 1 84 ? 2.556 -7.511 0.001 1.00 97.81 84 PHE A CA 1
ATOM 632 C C . PHE A 1 84 ? 3.315 -7.604 -1.319 1.00 97.81 84 PHE A C 1
ATOM 634 O O . PHE A 1 84 ? 2.875 -7.069 -2.341 1.00 97.81 84 PHE A O 1
ATOM 641 N N . LEU A 1 85 ? 4.457 -8.283 -1.297 1.00 97.94 85 LEU A N 1
ATOM 642 C CA . LEU A 1 85 ? 5.330 -8.449 -2.451 1.00 97.94 85 LEU A CA 1
ATOM 643 C C . LEU A 1 85 ? 4.948 -9.696 -3.239 1.00 97.94 85 LEU A C 1
ATOM 645 O O . LEU A 1 85 ? 4.766 -10.770 -2.670 1.00 97.94 85 LEU A O 1
ATOM 649 N N . ARG A 1 86 ? 4.867 -9.565 -4.561 1.00 95.81 86 ARG A N 1
ATOM 650 C CA . ARG A 1 86 ? 4.533 -10.656 -5.477 1.00 95.81 86 ARG A CA 1
ATOM 651 C C . ARG A 1 86 ? 5.645 -11.702 -5.553 1.00 95.81 86 ARG A C 1
ATOM 653 O O . ARG A 1 86 ? 6.824 -11.355 -5.598 1.00 95.81 86 ARG A O 1
ATOM 660 N N . ASN A 1 87 ? 5.259 -12.973 -5.662 1.00 95.12 87 ASN A N 1
ATOM 661 C CA . ASN A 1 87 ? 6.154 -14.080 -6.040 1.00 95.12 87 ASN A CA 1
ATOM 662 C C . ASN A 1 87 ? 6.114 -14.420 -7.542 1.00 95.12 87 ASN A C 1
ATOM 664 O O . ASN A 1 87 ? 6.891 -15.249 -8.020 1.00 95.12 87 ASN A O 1
ATOM 668 N N . THR A 1 88 ? 5.219 -13.780 -8.295 1.00 91.81 88 THR A N 1
ATOM 669 C CA . THR A 1 88 ? 5.064 -13.951 -9.740 1.00 91.81 88 THR A CA 1
ATOM 670 C C . THR A 1 88 ? 5.784 -12.854 -10.519 1.00 91.81 88 THR A C 1
ATOM 672 O O . THR A 1 88 ? 6.118 -11.786 -10.001 1.00 91.81 88 THR A O 1
ATOM 675 N N . GLY A 1 89 ? 6.017 -13.114 -11.806 1.00 90.50 89 GLY A N 1
ATOM 676 C CA . GLY A 1 89 ? 6.425 -12.070 -12.737 1.00 90.50 89 GLY A CA 1
ATOM 677 C C . GLY A 1 89 ? 5.389 -10.945 -12.812 1.00 90.50 89 GLY A C 1
ATOM 678 O O . GLY A 1 89 ? 4.185 -11.196 -12.768 1.00 90.50 89 GLY A O 1
ATOM 679 N N . TRP A 1 90 ? 5.846 -9.701 -12.935 1.00 91.81 90 TRP A N 1
ATOM 680 C CA . TRP A 1 90 ? 4.980 -8.524 -12.959 1.00 91.81 90 TRP A CA 1
ATOM 681 C C . TRP A 1 90 ? 5.441 -7.513 -14.013 1.00 91.81 90 TRP A C 1
ATOM 683 O O . TRP A 1 90 ? 6.607 -7.496 -14.399 1.00 91.81 90 TRP A O 1
ATOM 693 N N . SER A 1 91 ? 4.516 -6.670 -14.478 1.00 89.62 91 SER A N 1
ATOM 694 C CA . SER A 1 91 ? 4.797 -5.627 -15.482 1.00 89.62 91 SER A CA 1
ATOM 695 C C . SER A 1 91 ? 4.475 -4.212 -15.001 1.00 89.62 91 SER A C 1
ATOM 697 O O . SER A 1 91 ? 5.053 -3.261 -15.510 1.00 89.62 91 SER A O 1
ATOM 699 N N . LEU A 1 92 ? 3.565 -4.066 -14.029 1.00 90.94 92 LEU A N 1
ATOM 700 C CA . LEU A 1 92 ? 3.134 -2.760 -13.516 1.00 90.94 92 LEU A CA 1
ATOM 701 C C . LEU A 1 92 ? 3.686 -2.456 -12.125 1.00 90.94 92 LEU A C 1
ATOM 703 O O . LEU A 1 92 ? 4.147 -1.352 -11.882 1.00 90.94 92 LEU A O 1
ATOM 707 N N . SER A 1 93 ? 3.622 -3.412 -11.203 1.00 94.38 93 SER A N 1
ATOM 708 C CA . SER A 1 93 ? 4.084 -3.228 -9.830 1.00 94.38 93 SER A CA 1
ATOM 709 C C . SER A 1 93 ? 4.462 -4.582 -9.227 1.00 94.38 93 SER A C 1
ATOM 711 O O . SER A 1 93 ? 3.738 -5.557 -9.457 1.00 94.38 93 SER A O 1
ATOM 713 N N . PRO A 1 94 ? 5.543 -4.658 -8.433 1.00 95.88 94 PRO A N 1
ATOM 714 C CA . PRO A 1 94 ? 5.871 -5.837 -7.647 1.00 95.88 94 PRO A CA 1
ATOM 715 C C . PRO A 1 94 ? 4.984 -5.979 -6.406 1.00 95.88 94 PRO A C 1
ATOM 717 O O . PRO A 1 94 ? 4.982 -7.030 -5.774 1.00 95.88 94 PRO A O 1
ATOM 720 N N . VAL A 1 95 ? 4.245 -4.934 -6.032 1.00 96.94 95 VAL A N 1
ATOM 721 C CA . VAL A 1 95 ? 3.295 -4.956 -4.917 1.00 96.94 95 VAL A CA 1
ATOM 722 C C . VAL A 1 95 ? 1.938 -5.447 -5.419 1.00 96.94 95 VAL A C 1
ATOM 724 O O . VAL A 1 95 ? 1.494 -5.031 -6.494 1.00 96.94 95 VAL A O 1
ATOM 727 N N . LEU A 1 96 ? 1.284 -6.331 -4.663 1.00 94.81 96 LEU A N 1
ATOM 728 C CA . LEU A 1 96 ? -0.069 -6.808 -4.966 1.00 94.81 96 LEU A CA 1
ATOM 729 C C . LEU A 1 96 ? -1.073 -5.644 -4.943 1.00 94.81 96 LEU A C 1
ATOM 731 O O . LEU A 1 96 ? -1.054 -4.811 -4.038 1.00 94.81 96 LEU A O 1
ATOM 735 N N . ASP A 1 97 ? -1.945 -5.595 -5.954 1.00 90.94 97 ASP A N 1
ATOM 736 C CA . ASP A 1 97 ? -2.936 -4.524 -6.116 1.00 90.94 97 ASP A CA 1
ATOM 737 C C . ASP A 1 97 ? -3.833 -4.438 -4.879 1.00 90.94 97 ASP A C 1
ATOM 739 O O . ASP A 1 97 ? -4.261 -5.465 -4.350 1.00 90.94 97 ASP A O 1
ATOM 743 N N . GLY A 1 98 ? -4.072 -3.229 -4.380 1.00 91.31 98 GLY A N 1
ATOM 7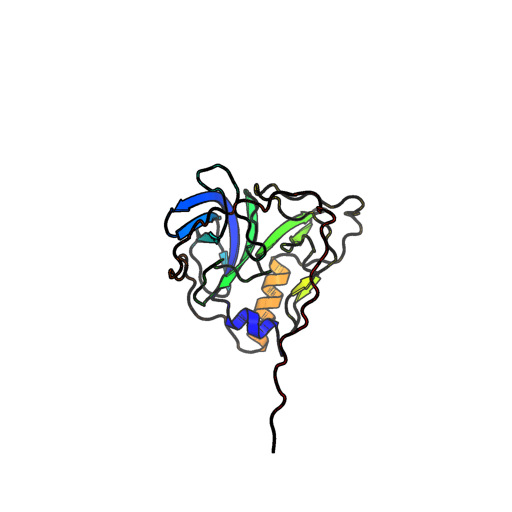44 C CA . GLY A 1 98 ? -4.828 -3.005 -3.148 1.00 91.31 98 GLY A CA 1
ATOM 745 C C . GLY A 1 98 ? -4.097 -3.335 -1.836 1.00 91.31 98 GLY A C 1
ATOM 746 O O . GLY A 1 98 ? -4.663 -3.082 -0.776 1.00 91.31 98 GLY A O 1
ATOM 747 N N . HIS A 1 99 ? -2.869 -3.874 -1.866 1.00 95.56 99 HIS A N 1
ATOM 748 C CA . HIS A 1 99 ? -2.175 -4.428 -0.686 1.00 95.56 99 HIS A CA 1
ATOM 749 C C . HIS A 1 99 ? -0.879 -3.679 -0.328 1.00 95.56 99 HIS A C 1
ATOM 751 O O . HIS A 1 99 ? 0.161 -4.275 -0.032 1.00 95.56 99 HIS A O 1
ATOM 757 N N . ALA A 1 100 ? -0.970 -2.349 -0.342 1.00 96.88 100 ALA A N 1
ATOM 758 C CA . ALA A 1 100 ? -0.004 -1.436 0.257 1.00 96.88 100 ALA A CA 1
ATOM 759 C C . ALA A 1 100 ? -0.723 -0.586 1.309 1.00 96.88 100 ALA A C 1
ATOM 761 O O . ALA A 1 100 ? -1.575 0.237 0.971 1.00 96.88 100 ALA A O 1
ATOM 762 N N . PHE A 1 101 ? -0.408 -0.806 2.581 1.00 97.81 101 PHE A N 1
ATOM 763 C CA . PHE A 1 101 ? -1.101 -0.187 3.703 1.00 97.81 101 PHE A CA 1
ATOM 764 C C . PHE A 1 101 ? -0.198 0.842 4.360 1.00 97.81 101 PHE A C 1
ATOM 766 O O . PHE A 1 101 ? 0.850 0.487 4.896 1.00 97.81 101 PHE A O 1
ATOM 773 N N . ARG A 1 102 ? -0.600 2.110 4.326 1.00 97.75 102 ARG A N 1
ATOM 774 C CA . ARG A 1 102 ? 0.110 3.179 5.029 1.00 97.75 102 ARG A CA 1
ATOM 775 C C . ARG A 1 102 ? -0.186 3.078 6.520 1.00 97.75 102 ARG A C 1
ATOM 777 O O . ARG A 1 102 ? -1.344 2.934 6.905 1.00 97.75 102 ARG A O 1
ATOM 784 N N . VAL A 1 103 ? 0.841 3.178 7.352 1.00 97.81 103 VAL A N 1
ATOM 785 C CA . VAL A 1 103 ? 0.689 3.300 8.802 1.00 97.81 103 VAL A CA 1
ATOM 786 C C . VAL A 1 103 ? 0.495 4.775 9.139 1.00 97.81 103 VAL A C 1
ATOM 788 O O . VAL A 1 103 ? 1.336 5.614 8.817 1.00 97.81 103 VAL A O 1
ATOM 791 N N . GLU A 1 104 ? -0.624 5.093 9.780 1.00 96.56 104 GLU A N 1
ATOM 792 C CA . GLU A 1 104 ? -0.968 6.442 10.227 1.00 96.56 104 GLU A CA 1
ATOM 793 C C . GLU A 1 104 ? -1.167 6.472 11.740 1.00 96.56 104 GLU A C 1
ATOM 795 O O . GLU A 1 104 ? -1.619 5.492 12.328 1.00 96.56 104 GLU A O 1
ATOM 800 N N . SER A 1 105 ? -0.857 7.606 12.371 1.00 94.25 105 SER A N 1
ATOM 801 C CA . SER A 1 105 ? -1.144 7.832 13.789 1.00 94.25 105 SER A CA 1
ATOM 802 C C . SER A 1 105 ? -2.308 8.803 13.912 1.00 94.25 105 SER A C 1
ATOM 804 O O . SER A 1 105 ? -2.207 9.956 13.489 1.00 94.25 105 SER A O 1
ATOM 806 N N . VAL A 1 106 ? -3.422 8.339 14.473 1.00 90.56 106 VAL A N 1
ATOM 807 C CA . VAL A 1 106 ? -4.643 9.136 14.623 1.00 90.56 106 VAL A CA 1
ATOM 808 C C . VAL A 1 106 ? -5.156 9.002 16.048 1.00 90.56 106 VAL A C 1
ATOM 810 O O . VAL A 1 106 ? -5.353 7.896 16.544 1.00 90.56 106 VAL A O 1
ATOM 813 N N . GLY A 1 107 ? -5.312 10.128 16.750 1.00 85.62 107 GLY A N 1
ATOM 814 C CA . GLY A 1 107 ? -5.707 10.121 18.164 1.00 85.62 107 GLY A CA 1
ATOM 815 C C . GLY A 1 107 ? -4.724 9.373 19.080 1.00 85.62 107 GLY A C 1
ATOM 816 O O . GLY A 1 107 ? -5.146 8.785 20.071 1.00 85.62 107 GLY A O 1
ATOM 817 N N . GLY A 1 108 ? -3.430 9.339 18.728 1.00 88.19 108 GLY A N 1
ATOM 818 C CA . GLY A 1 108 ? -2.392 8.611 19.474 1.00 88.19 108 GLY A CA 1
ATOM 819 C C . GLY A 1 108 ? -2.373 7.097 19.234 1.00 88.19 108 GLY A C 1
ATOM 820 O O . GLY A 1 108 ? -1.704 6.373 19.968 1.00 88.19 108 GLY A O 1
ATOM 821 N N . ARG A 1 109 ? -3.106 6.612 18.226 1.00 92.12 109 ARG A N 1
ATOM 822 C CA . ARG A 1 109 ? -3.255 5.191 17.887 1.00 92.12 109 ARG A CA 1
ATOM 823 C C . ARG A 1 109 ? -2.712 4.953 16.490 1.00 92.12 109 ARG A C 1
ATOM 825 O O . ARG A 1 109 ? -3.023 5.725 15.586 1.00 92.12 109 ARG A O 1
ATOM 832 N N . GLU A 1 110 ? -1.960 3.879 16.298 1.00 96.06 110 GLU A N 1
ATOM 833 C CA . GLU A 1 110 ? -1.554 3.474 14.955 1.00 96.06 110 GLU A CA 1
ATOM 834 C C . GLU A 1 110 ? -2.669 2.701 14.260 1.00 96.06 110 GLU A C 1
ATOM 836 O O . GLU A 1 110 ? -3.284 1.806 14.845 1.00 96.06 110 GLU A O 1
ATOM 841 N N . VAL A 1 111 ? -2.923 3.054 13.005 1.00 97.00 111 VAL A N 1
ATOM 842 C CA . VAL A 1 111 ? -3.939 2.434 12.157 1.00 97.00 111 VAL A CA 1
ATOM 843 C C . VAL A 1 111 ? -3.361 2.159 10.777 1.00 97.00 111 VAL A C 1
ATOM 845 O O . VAL A 1 111 ? -2.551 2.930 10.257 1.00 97.00 111 VAL A O 1
ATOM 848 N N . LEU A 1 112 ? -3.793 1.060 10.165 1.00 97.88 112 LEU A N 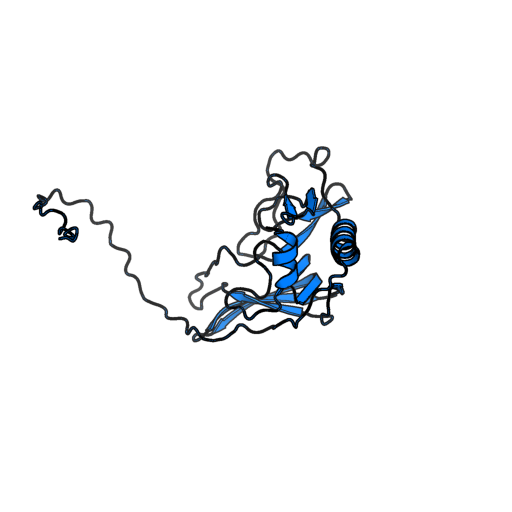1
ATOM 849 C CA . LEU A 1 112 ? -3.504 0.779 8.765 1.00 97.88 112 LEU A CA 1
ATOM 850 C C . LEU A 1 112 ? -4.539 1.446 7.858 1.00 97.88 112 LEU A C 1
ATOM 852 O O . LEU A 1 112 ? -5.746 1.264 8.030 1.00 97.88 112 LEU A O 1
ATOM 856 N N . VAL A 1 113 ? -4.050 2.172 6.859 1.00 97.38 113 VAL A N 1
ATOM 857 C CA . VAL A 1 113 ? -4.847 2.883 5.858 1.00 97.38 113 VAL A CA 1
ATOM 858 C C . VAL A 1 113 ? -4.579 2.285 4.484 1.00 97.38 113 VAL A C 1
ATOM 860 O O . VAL A 1 113 ? -3.432 2.154 4.057 1.00 97.38 113 VAL A O 1
ATOM 863 N N . GLY A 1 114 ? -5.645 1.914 3.787 1.00 95.31 114 GLY A N 1
ATOM 864 C CA . GLY A 1 114 ? -5.587 1.386 2.432 1.00 95.31 114 GLY A CA 1
ATOM 865 C C . GLY A 1 114 ? -5.298 2.449 1.376 1.00 95.31 114 GLY A C 1
ATOM 866 O O . GLY A 1 114 ? -5.341 3.649 1.665 1.00 95.31 114 GLY A O 1
ATOM 867 N N . PRO A 1 115 ? -5.070 2.024 0.123 1.00 92.12 115 PRO A N 1
ATOM 868 C CA . PRO A 1 115 ? -4.760 2.935 -0.981 1.00 92.12 115 PRO A CA 1
ATOM 869 C C . PRO A 1 115 ? -5.872 3.961 -1.243 1.00 92.12 115 PRO A C 1
ATOM 871 O O . PRO A 1 115 ? -5.582 5.111 -1.567 1.00 92.12 115 PRO A O 1
ATOM 874 N N . GLU A 1 116 ? -7.128 3.578 -1.005 1.00 93.12 116 GLU A N 1
ATOM 875 C CA . GLU A 1 116 ? -8.305 4.437 -1.192 1.00 93.12 116 GLU A CA 1
ATOM 876 C C . GLU A 1 116 ? -8.658 5.292 0.042 1.00 93.12 116 GLU A C 1
ATOM 878 O O . GLU A 1 116 ? -9.696 5.950 0.069 1.00 93.12 116 GLU A O 1
ATOM 883 N N . GLY A 1 117 ? -7.831 5.272 1.095 1.00 94.81 117 GLY A N 1
ATOM 884 C CA . GLY A 1 117 ? -8.022 6.091 2.301 1.00 94.81 117 GLY A CA 1
ATOM 885 C C . GLY A 1 117 ? -8.971 5.508 3.358 1.00 94.81 117 GLY A C 1
ATOM 886 O O . GLY A 1 117 ? -9.232 6.156 4.374 1.00 94.81 117 GLY A O 1
ATOM 887 N N . GLY A 1 118 ? -9.497 4.297 3.145 1.00 96.44 118 GLY A N 1
ATOM 888 C CA . GLY A 1 118 ? -10.239 3.531 4.155 1.00 96.44 118 GLY A CA 1
ATOM 889 C C . GLY A 1 118 ? -9.307 2.853 5.159 1.00 96.44 118 GLY A C 1
ATOM 890 O O . GLY A 1 118 ? -8.190 2.472 4.813 1.00 96.44 118 GLY A O 1
ATOM 891 N N . LEU A 1 119 ? -9.757 2.683 6.400 1.00 97.06 119 LEU A N 1
ATOM 892 C CA . LEU A 1 119 ? -9.001 1.970 7.428 1.00 97.06 119 LEU A CA 1
ATOM 893 C C . LEU A 1 119 ? -9.150 0.457 7.250 1.00 97.06 119 LEU A C 1
ATOM 895 O O . LEU A 1 119 ? -10.199 -0.028 6.815 1.00 97.06 119 LEU A O 1
ATOM 899 N N . VAL A 1 120 ? -8.123 -0.302 7.625 1.00 97.25 120 VAL A N 1
ATOM 900 C CA . VAL A 1 120 ? -8.205 -1.766 7.694 1.00 97.25 120 VAL A CA 1
ATOM 901 C C . VAL A 1 120 ? -9.021 -2.159 8.925 1.00 97.25 120 VAL A C 1
ATOM 903 O O . VAL A 1 120 ? -8.517 -2.139 10.042 1.00 97.25 120 VAL A O 1
ATOM 906 N N . ALA A 1 121 ? -10.275 -2.557 8.729 1.00 95.56 121 ALA A N 1
ATOM 907 C CA . ALA A 1 121 ? -11.182 -2.977 9.802 1.00 95.56 121 ALA A CA 1
ATOM 908 C C . ALA A 1 121 ? -11.022 -4.459 10.186 1.00 95.56 121 ALA A C 1
ATOM 910 O O . ALA A 1 121 ? -11.606 -4.935 11.161 1.00 95.56 121 ALA A O 1
ATOM 911 N N . GLY A 1 122 ? -10.304 -5.250 9.385 1.00 94.69 122 GLY A N 1
ATOM 912 C CA . GLY A 1 122 ? -10.099 -6.658 9.695 1.00 94.69 122 GLY A CA 1
ATOM 913 C C . GLY A 1 122 ? -9.548 -7.504 8.562 1.00 94.69 122 GLY A C 1
ATOM 914 O O . GLY A 1 122 ? -9.342 -7.041 7.445 1.00 94.69 122 GLY A O 1
ATOM 915 N N . LEU A 1 123 ? -9.378 -8.788 8.864 1.00 92.94 123 LEU A N 1
ATOM 916 C CA . LEU A 1 123 ? -8.969 -9.825 7.924 1.00 92.94 123 LEU A CA 1
ATOM 917 C C . LEU A 1 123 ? -9.957 -10.998 8.009 1.00 92.94 123 LEU A C 1
ATOM 919 O O . LEU A 1 123 ? -10.344 -11.412 9.104 1.00 92.94 123 LEU A O 1
ATOM 923 N N . GLY A 1 124 ? -10.396 -11.518 6.865 1.00 89.56 124 GLY A N 1
ATOM 924 C CA . GLY A 1 124 ? -11.282 -12.680 6.773 1.00 89.56 124 GLY A CA 1
ATOM 925 C C . GLY A 1 124 ? -10.962 -13.548 5.557 1.00 89.56 124 GLY A C 1
ATOM 926 O O . GLY A 1 124 ? -10.008 -13.285 4.836 1.00 89.56 124 GLY A O 1
ATOM 927 N N . THR A 1 125 ? -11.775 -14.571 5.297 1.00 86.69 125 THR A N 1
ATOM 928 C CA . THR A 1 125 ? -11.599 -15.478 4.141 1.00 86.69 125 THR A CA 1
ATOM 929 C C . THR A 1 125 ? -11.759 -14.773 2.791 1.00 86.69 125 THR A C 1
ATOM 931 O O . THR A 1 125 ? -11.189 -15.191 1.793 1.00 86.69 125 THR A O 1
ATOM 934 N N . ALA A 1 126 ? -12.509 -13.672 2.736 1.00 88.56 126 ALA A N 1
ATOM 935 C CA . ALA A 1 126 ? -12.608 -12.841 1.536 1.00 88.56 126 ALA A CA 1
ATOM 936 C C . ALA A 1 126 ? -11.387 -11.920 1.327 1.00 88.56 126 ALA A C 1
ATOM 938 O O . ALA A 1 126 ? -11.296 -11.275 0.289 1.00 88.56 126 ALA A O 1
ATOM 939 N N . GLY A 1 127 ? -10.459 -11.855 2.289 1.00 90.38 127 GLY A N 1
ATOM 940 C CA . GLY A 1 127 ? -9.328 -10.930 2.293 1.00 90.38 127 GLY A CA 1
ATOM 941 C C . GLY A 1 127 ? -9.478 -9.816 3.330 1.00 90.38 127 GLY A C 1
ATOM 942 O O . GLY A 1 127 ? -10.114 -9.987 4.378 1.00 90.38 127 GLY A O 1
ATOM 943 N N . VAL A 1 128 ? -8.839 -8.681 3.052 1.00 93.75 128 VAL A N 1
ATOM 944 C CA . VAL A 1 128 ? -8.843 -7.496 3.919 1.00 93.75 128 VAL A CA 1
ATOM 945 C C . VAL A 1 128 ? -10.210 -6.814 3.874 1.00 93.75 128 VAL A C 1
ATOM 947 O O . VAL A 1 128 ? -10.792 -6.631 2.806 1.00 93.75 128 VAL A O 1
ATOM 950 N N . ARG A 1 129 ? -10.731 -6.440 5.045 1.00 94.38 129 ARG A N 1
ATOM 951 C CA . ARG A 1 129 ? -11.963 -5.658 5.181 1.00 94.38 129 ARG A CA 1
ATOM 952 C C . ARG A 1 129 ? -11.628 -4.203 5.453 1.00 94.38 129 ARG A C 1
ATOM 954 O O . ARG A 1 129 ? -10.763 -3.906 6.277 1.00 94.38 129 ARG A O 1
ATOM 961 N N . TRP A 1 130 ? -12.386 -3.321 4.822 1.00 94.25 130 TRP A N 1
ATOM 962 C CA . TRP A 1 130 ? -12.141 -1.887 4.812 1.00 94.25 130 TRP A CA 1
ATOM 963 C C . TRP A 1 130 ? -13.315 -1.121 5.402 1.00 94.25 130 TRP A C 1
ATOM 965 O O . TRP A 1 130 ? -14.467 -1.539 5.265 1.00 94.25 130 TRP A O 1
ATOM 975 N N . THR A 1 131 ? -13.028 0.018 6.020 1.00 95.19 131 THR A N 1
ATOM 976 C CA . THR A 1 131 ? -14.044 1.029 6.322 1.00 95.19 131 THR A CA 1
ATOM 977 C C . THR A 1 131 ? -14.341 1.871 5.081 1.00 95.19 131 THR A C 1
ATOM 979 O O . THR A 1 131 ? -13.621 1.812 4.081 1.00 95.19 131 THR A O 1
ATOM 982 N N . ALA A 1 132 ? -15.356 2.734 5.167 1.00 94.19 132 ALA A N 1
ATOM 983 C CA . ALA A 1 132 ? -15.454 3.863 4.246 1.00 94.19 132 ALA A CA 1
ATOM 984 C C . ALA A 1 132 ? -14.177 4.738 4.325 1.00 94.19 132 ALA A C 1
ATOM 986 O O . ALA A 1 132 ? -13.549 4.787 5.392 1.00 94.19 132 ALA A O 1
ATOM 987 N N . PRO A 1 133 ? -13.785 5.422 3.234 1.00 95.25 133 PRO A N 1
ATOM 988 C CA . PRO A 1 133 ? -12.631 6.315 3.237 1.00 95.25 133 PRO A CA 1
ATOM 989 C C . PRO A 1 133 ? -12.751 7.437 4.269 1.00 95.25 133 PRO A C 1
ATOM 991 O O . PRO A 1 133 ? -13.725 8.189 4.263 1.00 95.25 133 PRO A O 1
ATOM 994 N N . VAL A 1 134 ? -11.734 7.568 5.121 1.00 95.31 134 VAL A N 1
ATOM 995 C CA . VAL A 1 134 ? -11.603 8.662 6.104 1.00 95.31 134 VAL A CA 1
ATOM 996 C C . VAL A 1 134 ? -10.408 9.565 5.808 1.00 95.31 134 VAL A C 1
ATOM 998 O O . VAL A 1 134 ? -10.348 10.684 6.306 1.00 95.31 134 VAL A O 1
ATOM 1001 N N . PHE A 1 135 ? -9.488 9.110 4.960 1.00 95.69 135 PHE A N 1
ATOM 1002 C CA . PHE A 1 135 ? -8.433 9.919 4.365 1.00 95.69 135 PHE A CA 1
ATOM 1003 C C . PHE A 1 135 ? -8.748 10.233 2.903 1.00 95.69 135 PHE A C 1
ATOM 1005 O O . PHE A 1 135 ? -9.490 9.511 2.227 1.00 95.69 135 PHE A O 1
ATOM 1012 N N . GLU A 1 136 ? -8.162 11.313 2.405 1.00 94.44 136 GLU A N 1
ATOM 1013 C CA . GLU A 1 136 ? -8.041 11.522 0.967 1.00 94.44 136 GLU A CA 1
ATOM 1014 C C . 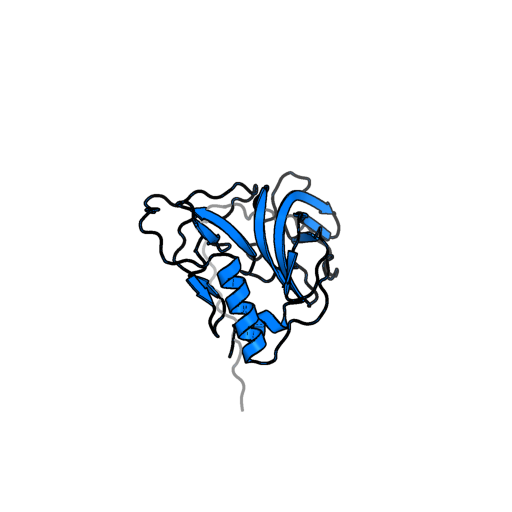GLU A 1 136 ? -7.129 10.456 0.334 1.00 94.44 136 GLU A C 1
ATOM 1016 O O . GLU A 1 136 ? -6.337 9.782 1.006 1.00 94.44 136 GLU A O 1
ATOM 1021 N N . THR A 1 137 ? -7.239 10.287 -0.982 1.00 89.31 137 THR A N 1
ATOM 1022 C CA . THR A 1 137 ? -6.309 9.432 -1.731 1.00 89.31 137 THR A CA 1
ATOM 1023 C C . THR A 1 137 ? -4.935 10.088 -1.815 1.00 89.31 137 THR A C 1
ATOM 1025 O O . THR A 1 137 ? -4.831 11.313 -1.846 1.00 89.31 137 THR A O 1
ATOM 1028 N N . VAL A 1 138 ? -3.873 9.286 -1.918 1.00 88.19 138 VAL A N 1
ATOM 1029 C CA . VAL A 1 138 ? -2.512 9.808 -2.123 1.00 88.19 138 VAL A CA 1
ATOM 1030 C C . VAL A 1 138 ? -2.432 10.586 -3.432 1.00 88.19 138 VAL A C 1
ATOM 1032 O O . VAL A 1 138 ? -2.744 10.067 -4.512 1.00 88.19 138 VAL A O 1
ATOM 1035 N N . GLU A 1 139 ? -2.006 11.841 -3.320 1.00 83.19 139 GLU A N 1
ATOM 1036 C CA . GLU A 1 139 ? -1.765 12.704 -4.466 1.00 83.19 139 GLU A CA 1
ATOM 1037 C C . GLU A 1 139 ? -0.607 12.181 -5.314 1.00 83.19 139 GLU A C 1
ATOM 1039 O O . GLU A 1 139 ? 0.296 11.490 -4.844 1.00 83.19 139 GLU A O 1
ATOM 1044 N N . LEU A 1 140 ? -0.597 12.561 -6.588 1.00 75.88 140 LEU A N 1
ATOM 1045 C CA . LEU A 1 140 ? 0.410 12.113 -7.548 1.00 75.88 140 LEU A CA 1
ATOM 1046 C C . LEU A 1 140 ? 1.842 12.545 -7.205 1.00 75.88 140 LEU A C 1
ATOM 1048 O O . LEU A 1 140 ? 2.788 11.940 -7.703 1.00 75.88 140 LEU A O 1
ATOM 1052 N N . GLN A 1 141 ? 1.998 13.576 -6.373 1.00 72.31 141 GLN A N 1
ATOM 1053 C CA . GLN A 1 141 ? 3.300 14.051 -5.899 1.00 72.31 141 GLN A CA 1
ATOM 1054 C C . GLN A 1 141 ? 3.778 13.331 -4.627 1.00 72.31 141 GLN A C 1
ATOM 1056 O O . GLN A 1 141 ? 4.828 13.672 -4.091 1.00 72.31 141 GLN A O 1
ATOM 1061 N N . GLY A 1 142 ? 3.021 12.350 -4.122 1.00 77.31 142 GLY A N 1
ATOM 1062 C CA . GLY A 1 142 ? 3.373 11.618 -2.903 1.00 77.31 142 GLY A CA 1
ATOM 1063 C C . GLY A 1 142 ? 3.188 12.435 -1.622 1.00 77.31 142 GLY A C 1
ATOM 1064 O O . GLY A 1 142 ? 3.786 12.113 -0.596 1.00 77.31 142 GLY A O 1
ATOM 1065 N N . GLY A 1 143 ? 2.370 13.493 -1.667 1.00 85.81 143 GLY A N 1
ATOM 1066 C CA . GLY A 1 143 ? 1.975 14.256 -0.487 1.00 85.81 143 GLY A CA 1
ATOM 1067 C C . GLY A 1 143 ? 1.166 13.393 0.483 1.00 85.81 143 GLY A C 1
ATOM 1068 O O . GLY A 1 143 ? 0.351 12.566 0.064 1.00 85.81 143 GLY A O 1
ATOM 1069 N N . ARG A 1 144 ? 1.393 13.572 1.790 1.00 90.88 144 ARG A N 1
ATOM 1070 C CA . ARG A 1 144 ? 0.645 12.842 2.821 1.00 90.88 144 ARG A CA 1
ATOM 1071 C C . ARG A 1 144 ? -0.827 13.278 2.794 1.00 90.88 144 ARG A C 1
ATOM 1073 O O . ARG A 1 144 ? -1.083 14.467 2.972 1.00 90.88 144 ARG A O 1
ATOM 1080 N N . PRO A 1 145 ? -1.788 12.356 2.604 1.00 92.19 145 PRO A N 1
ATOM 1081 C CA . PRO A 1 145 ? -3.199 12.717 2.549 1.00 92.19 145 PRO A CA 1
ATOM 1082 C C . PRO A 1 145 ? -3.720 13.274 3.865 1.00 92.19 145 PRO A C 1
ATOM 1084 O O . PRO A 1 145 ? -3.398 12.758 4.937 1.00 92.19 145 PRO A O 1
ATOM 1087 N N . ALA A 1 146 ? -4.590 14.274 3.768 1.00 92.50 146 ALA A N 1
ATOM 1088 C CA . ALA A 1 146 ? -5.346 14.771 4.905 1.00 92.50 146 ALA A CA 1
ATOM 1089 C C . ALA A 1 146 ? -6.493 13.816 5.278 1.00 92.50 146 ALA A C 1
ATOM 1091 O O . ALA A 1 146 ? -6.952 13.004 4.467 1.00 92.50 146 ALA A O 1
ATOM 1092 N N . LEU A 1 147 ? -6.983 13.948 6.511 1.00 93.00 147 LEU A N 1
ATOM 1093 C CA . LEU A 1 147 ? -8.299 13.432 6.877 1.00 93.00 147 LEU A CA 1
ATOM 1094 C C . LEU A 1 147 ? -9.372 14.168 6.068 1.00 93.00 147 LEU A C 1
ATOM 1096 O O . LEU A 1 147 ? -9.274 15.378 5.848 1.00 93.00 147 LEU A O 1
ATOM 1100 N N . ARG A 1 148 ? -10.409 13.440 5.653 1.00 93.69 148 ARG A N 1
ATOM 1101 C CA . ARG A 1 148 ? -11.552 14.025 4.952 1.00 93.69 148 ARG A CA 1
ATOM 1102 C C . ARG A 1 148 ? -12.306 14.986 5.865 1.00 93.69 148 ARG A C 1
ATOM 1104 O O . ARG A 1 148 ? -12.400 14.783 7.079 1.00 93.69 148 ARG A O 1
ATOM 1111 N N . ALA A 1 149 ? -12.889 16.021 5.268 1.00 89.81 149 ALA A N 1
ATOM 1112 C CA . ALA A 1 149 ? -13.702 16.985 5.998 1.00 89.81 149 ALA A CA 1
ATOM 1113 C C . ALA A 1 149 ? -14.872 16.290 6.723 1.00 89.81 149 ALA A C 1
ATOM 1115 O O . ALA A 1 149 ? -15.577 15.469 6.139 1.00 89.81 149 ALA A O 1
ATOM 1116 N N . GLY A 1 150 ? -15.080 16.637 7.996 1.00 85.50 150 GLY A N 1
ATOM 1117 C CA . GLY A 1 150 ? -16.165 16.091 8.819 1.00 85.50 150 GLY A CA 1
ATOM 1118 C C . GLY A 1 150 ? -15.867 14.753 9.503 1.00 85.50 150 GLY A C 1
ATOM 1119 O O . GLY A 1 150 ? -16.733 14.242 10.207 1.00 85.50 150 GLY A O 1
ATOM 1120 N N . VAL A 1 151 ? -14.664 14.190 9.343 1.00 88.50 151 VAL A N 1
ATOM 1121 C CA . VAL A 1 151 ? -14.237 13.015 10.115 1.00 88.50 151 VAL A CA 1
ATOM 1122 C C . VAL A 1 151 ? -13.922 13.426 11.554 1.00 88.50 151 VAL A C 1
ATOM 1124 O O . VAL A 1 151 ? -13.008 14.213 11.797 1.00 88.50 151 VAL A O 1
ATOM 1127 N N . ASP A 1 152 ? -14.659 12.862 12.510 1.00 88.81 152 ASP A N 1
ATOM 1128 C CA . ASP A 1 152 ? -14.350 12.978 13.935 1.00 88.81 152 ASP A CA 1
ATOM 1129 C C . ASP A 1 152 ? -13.310 11.925 14.341 1.00 88.81 152 ASP A C 1
ATOM 1131 O O . ASP A 1 152 ? -13.559 10.721 14.267 1.00 88.81 152 ASP A O 1
ATOM 1135 N N . VAL A 1 153 ? -12.147 12.388 14.802 1.00 86.12 153 VAL A N 1
ATOM 1136 C CA . VAL A 1 153 ? -11.047 11.539 15.283 1.00 86.12 153 VAL A CA 1
ATOM 1137 C C . VAL A 1 153 ? -11.463 10.697 16.493 1.00 86.12 153 VAL A C 1
ATOM 1139 O O . VAL A 1 153 ? -11.024 9.551 16.612 1.00 86.12 153 VAL A O 1
ATOM 1142 N N . ALA A 1 154 ? -12.312 11.230 17.377 1.00 84.81 154 ALA A N 1
ATOM 1143 C CA . ALA A 1 154 ? -12.788 10.498 18.550 1.00 84.81 154 ALA A CA 1
ATOM 1144 C C . ALA A 1 154 ? -13.791 9.392 18.177 1.00 84.81 154 ALA A C 1
ATOM 1146 O O . ALA A 1 154 ? -13.865 8.372 18.862 1.00 84.81 154 ALA A O 1
ATOM 1147 N N . GLY A 1 155 ? -14.523 9.583 17.076 1.00 84.69 155 GLY A N 1
ATOM 1148 C CA . GLY A 1 155 ? -15.520 8.659 16.536 1.00 84.69 155 GLY A CA 1
ATOM 1149 C C . GLY A 1 155 ? -15.021 7.779 15.388 1.00 84.69 155 GLY A C 1
ATOM 1150 O O . GLY A 1 155 ? -15.845 7.234 14.651 1.00 84.69 155 GLY A O 1
ATOM 1151 N N . LEU A 1 156 ? -13.703 7.654 15.189 1.00 86.31 156 LEU A N 1
ATOM 1152 C CA . LEU A 1 156 ? -13.173 6.831 14.104 1.00 86.31 156 LEU A CA 1
ATOM 1153 C C . LEU A 1 156 ? -13.626 5.369 14.235 1.00 86.31 156 LEU A C 1
ATOM 1155 O O . LEU A 1 156 ? -13.621 4.822 15.343 1.00 86.31 156 LEU A O 1
ATOM 1159 N N . PRO A 1 157 ? -13.979 4.712 13.113 1.00 86.44 157 PRO A N 1
ATOM 1160 C CA . PRO A 1 157 ? -14.309 3.297 13.129 1.00 86.44 157 PRO A CA 1
ATOM 1161 C C . PRO A 1 157 ? -13.149 2.454 13.663 1.00 86.44 157 PRO A C 1
ATOM 1163 O O . PRO A 1 157 ? -11.981 2.839 13.574 1.00 86.44 157 PRO A O 1
ATOM 1166 N N . GLU A 1 158 ? -13.473 1.265 14.167 1.00 90.25 158 GLU A N 1
ATOM 1167 C CA . GLU A 1 158 ? -12.459 0.308 14.593 1.00 90.25 158 GLU A CA 1
ATOM 1168 C C . GLU A 1 158 ? -11.523 -0.050 13.430 1.00 90.25 158 GLU A C 1
ATOM 1170 O O . GLU A 1 15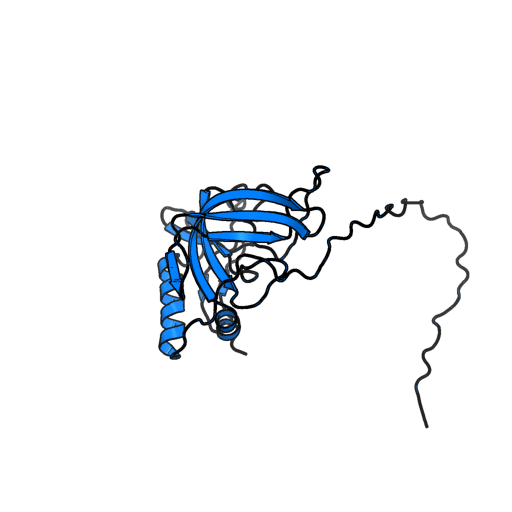8 ? -11.959 -0.386 12.325 1.00 90.25 158 GLU A O 1
ATOM 1175 N N . ALA A 1 159 ? -10.223 0.033 13.699 1.00 95.00 159 ALA A N 1
ATOM 1176 C CA . ALA A 1 159 ? -9.168 -0.218 12.737 1.00 95.00 159 ALA A CA 1
ATOM 1177 C C . ALA A 1 159 ? -8.046 -1.024 13.383 1.00 95.00 159 ALA A C 1
ATOM 1179 O O . ALA A 1 159 ? -7.740 -0.873 14.567 1.00 95.00 159 ALA A O 1
ATOM 1180 N N . LEU A 1 160 ? -7.421 -1.878 12.583 1.00 96.75 160 LEU A N 1
ATOM 1181 C CA . LEU A 1 160 ? -6.286 -2.672 13.004 1.00 96.75 160 LEU A CA 1
ATOM 1182 C C . LEU A 1 160 ? -5.009 -1.833 12.996 1.00 96.75 160 LEU A C 1
ATOM 1184 O O . LEU A 1 160 ? -4.678 -1.173 12.007 1.00 96.75 160 LEU A O 1
ATOM 1188 N N . ALA A 1 161 ? -4.267 -1.944 14.094 1.00 96.62 161 ALA A N 1
ATOM 1189 C CA . ALA A 1 161 ? -2.862 -1.579 14.147 1.00 96.62 161 ALA A CA 1
ATOM 1190 C C . ALA A 1 161 ? -2.017 -2.551 13.290 1.00 96.62 161 ALA A C 1
ATOM 1192 O O . ALA A 1 161 ? -2.441 -3.699 13.075 1.00 96.62 161 ALA A O 1
ATOM 1193 N N . PRO A 1 162 ? -0.820 -2.137 12.833 1.00 96.56 162 PRO A N 1
ATOM 1194 C CA . PRO A 1 162 ? 0.067 -2.974 12.023 1.00 96.56 162 PRO A CA 1
ATOM 1195 C C . PRO A 1 162 ? 0.353 -4.342 12.655 1.00 96.56 162 PRO A C 1
ATOM 1197 O O . PRO A 1 162 ? 0.205 -5.381 12.008 1.00 96.56 162 PRO A O 1
ATOM 1200 N N . GLU A 1 163 ? 0.673 -4.362 13.948 1.00 96.25 163 GLU A N 1
ATOM 1201 C CA . GLU A 1 163 ? 1.038 -5.571 14.689 1.00 96.25 163 GLU A CA 1
ATOM 1202 C C . GLU A 1 163 ? -0.144 -6.534 14.802 1.00 96.25 163 GLU A C 1
ATOM 1204 O O . GLU A 1 163 ? 0.011 -7.744 14.623 1.00 96.25 163 GLU A O 1
ATOM 1209 N N . ALA A 1 164 ? -1.341 -6.001 15.062 1.00 96.88 164 ALA A N 1
ATOM 1210 C CA . ALA A 1 164 ? -2.561 -6.795 15.158 1.00 96.88 164 ALA A CA 1
ATOM 1211 C C . ALA A 1 164 ? -2.916 -7.431 13.806 1.00 96.88 164 ALA A C 1
ATOM 1213 O O . ALA A 1 164 ? -3.264 -8.612 13.743 1.00 96.88 164 ALA A O 1
ATOM 1214 N N . PHE A 1 165 ? -2.779 -6.675 12.714 1.00 97.25 165 PHE A N 1
ATOM 1215 C CA . PHE A 1 165 ? -2.996 -7.184 11.363 1.00 97.25 165 PHE A CA 1
ATOM 1216 C C . PHE A 1 165 ? -2.008 -8.298 10.998 1.00 97.25 165 PHE A C 1
ATOM 1218 O O . PHE A 1 165 ? -2.423 -9.369 10.547 1.00 97.25 165 PHE A O 1
ATOM 1225 N N . VAL A 1 166 ? -0.713 -8.085 11.248 1.00 96.50 166 VAL A N 1
ATOM 1226 C CA . VAL A 1 166 ? 0.331 -9.092 11.001 1.00 96.50 166 VAL A CA 1
ATOM 1227 C C . VAL A 1 166 ? 0.087 -10.353 11.830 1.00 96.50 166 VAL A C 1
ATOM 1229 O O . VAL A 1 166 ? 0.160 -11.462 11.297 1.00 96.50 166 VAL A O 1
ATOM 1232 N N . ALA A 1 167 ? -0.262 -10.206 13.110 1.00 96.31 167 ALA A N 1
ATOM 1233 C CA . ALA A 1 167 ? -0.567 -11.339 13.977 1.00 96.31 167 ALA A CA 1
ATOM 1234 C C . ALA A 1 167 ? -1.773 -12.143 13.463 1.00 96.31 167 ALA A C 1
ATOM 1236 O O . ALA A 1 167 ? -1.728 -13.375 13.437 1.00 96.31 167 ALA A O 1
ATOM 1237 N N . LEU A 1 168 ? -2.835 -11.470 13.002 1.00 95.31 168 LEU A N 1
ATOM 1238 C CA . LEU A 1 168 ? -3.992 -12.131 12.386 1.00 95.31 168 LEU A CA 1
ATOM 1239 C C . LEU A 1 168 ? -3.599 -12.904 11.124 1.00 95.31 168 LEU A C 1
ATOM 1241 O O . LEU A 1 168 ? -4.022 -14.049 10.957 1.00 95.31 168 LEU A O 1
ATOM 1245 N N . LEU A 1 169 ? -2.763 -12.313 10.271 1.00 94.56 169 LEU A N 1
ATOM 1246 C CA . LEU A 1 169 ? -2.275 -12.947 9.048 1.00 94.56 169 LEU A CA 1
ATOM 1247 C C . LEU A 1 169 ? -1.447 -14.207 9.346 1.00 94.56 169 LEU A C 1
ATOM 1249 O O . LEU A 1 169 ? -1.704 -15.276 8.789 1.00 94.56 169 LEU A O 1
ATOM 1253 N N . GLN A 1 170 ? -0.499 -14.106 10.279 1.00 94.56 170 GLN A N 1
ATOM 1254 C CA . GLN A 1 170 ? 0.335 -15.228 10.715 1.00 94.56 170 GLN A CA 1
ATOM 1255 C C . GLN A 1 170 ? -0.493 -16.341 11.366 1.00 94.56 170 GLN A C 1
ATOM 1257 O O . GLN A 1 170 ? -0.278 -17.521 11.086 1.00 94.56 170 GLN A O 1
ATOM 1262 N N . ASN A 1 171 ? -1.466 -15.984 12.207 1.00 93.56 171 ASN A N 1
ATOM 1263 C CA . ASN A 1 171 ? -2.368 -16.954 12.824 1.00 93.56 171 ASN A CA 1
ATOM 1264 C C . ASN A 1 171 ? -3.235 -17.662 11.774 1.00 93.56 171 ASN A C 1
ATOM 1266 O O . ASN A 1 171 ? -3.437 -18.871 11.872 1.00 93.56 171 ASN A O 1
ATOM 1270 N N . HIS A 1 172 ? -3.700 -16.942 10.749 1.00 90.62 172 HIS A N 1
ATOM 1271 C CA . HIS A 1 172 ? -4.495 -17.510 9.663 1.00 90.62 172 HIS A CA 1
ATOM 1272 C C . HIS A 1 172 ? -3.719 -18.555 8.850 1.00 90.62 172 HIS A C 1
ATOM 1274 O O . HIS A 1 172 ? -4.262 -19.622 8.548 1.00 90.62 172 HIS A O 1
ATOM 1280 N N . LEU A 1 173 ? -2.455 -18.255 8.533 1.00 91.06 173 LEU A N 1
ATOM 1281 C CA . LEU A 1 173 ? -1.526 -19.171 7.868 1.00 91.06 173 LEU A CA 1
ATOM 1282 C C . LEU A 1 173 ? -1.225 -20.392 8.741 1.00 91.06 173 LEU A C 1
ATOM 1284 O O . LEU A 1 173 ? -1.411 -21.528 8.302 1.00 91.06 173 LEU A O 1
ATOM 1288 N N . ARG A 1 174 ? -0.853 -20.166 10.009 1.00 92.19 174 ARG A N 1
ATOM 1289 C CA . ARG A 1 174 ? -0.525 -21.234 10.963 1.00 92.19 174 ARG A CA 1
ATOM 1290 C C . ARG A 1 174 ? -1.693 -22.196 11.169 1.00 92.19 174 ARG A C 1
ATOM 1292 O O . ARG A 1 174 ? -1.489 -23.404 11.136 1.00 92.19 174 ARG A O 1
ATOM 1299 N N . ALA A 1 175 ? -2.910 -21.677 11.332 1.00 90.88 175 ALA A N 1
ATOM 1300 C CA . ALA A 1 175 ? -4.113 -22.489 11.522 1.00 90.88 175 ALA A CA 1
ATOM 1301 C C . ALA A 1 175 ? -4.420 -23.410 10.327 1.00 90.88 175 ALA A C 1
ATOM 1303 O O . ALA A 1 175 ? -5.121 -24.405 10.490 1.00 90.88 175 ALA A O 1
ATOM 1304 N N . ARG A 1 176 ? -3.899 -23.089 9.137 1.00 88.50 176 ARG A N 1
ATOM 1305 C CA . ARG A 1 176 ? -4.063 -23.878 7.908 1.00 88.50 176 ARG A CA 1
ATOM 1306 C C . ARG A 1 176 ? -2.814 -24.677 7.529 1.00 88.50 176 ARG A C 1
ATOM 1308 O O . ARG A 1 176 ? -2.833 -25.353 6.509 1.00 88.50 176 ARG A O 1
ATOM 1315 N N . GLY A 1 177 ? -1.738 -24.593 8.316 1.00 90.38 177 GLY A N 1
ATOM 1316 C CA . GLY A 1 177 ? -0.452 -25.209 7.977 1.00 90.38 177 GLY A CA 1
ATOM 1317 C C . GLY A 1 177 ? 0.176 -24.637 6.701 1.00 90.38 177 GLY A C 1
ATOM 1318 O O . GLY A 1 177 ? 0.865 -25.359 5.989 1.00 90.38 177 GLY A O 1
ATOM 1319 N N . LEU A 1 178 ? -0.092 -23.366 6.391 1.00 89.56 178 LEU A N 1
ATOM 1320 C CA . LEU A 1 178 ? 0.377 -22.697 5.177 1.00 89.56 178 LEU A CA 1
ATOM 1321 C C . LEU A 1 178 ? 1.541 -21.747 5.470 1.00 89.56 178 LEU A C 1
ATOM 1323 O O . LEU A 1 178 ? 1.668 -21.206 6.570 1.00 89.56 178 LEU A O 1
ATOM 1327 N N . SER A 1 179 ? 2.342 -21.483 4.443 1.00 89.75 179 SER A N 1
ATOM 1328 C CA . SER A 1 179 ? 3.389 -20.461 4.429 1.00 89.75 179 SER A CA 1
ATOM 1329 C C . SER A 1 179 ? 3.399 -19.742 3.082 1.00 89.75 179 SER A C 1
ATOM 1331 O O . SER A 1 179 ? 2.984 -20.310 2.074 1.00 89.75 179 SER A O 1
ATOM 1333 N N . VAL A 1 180 ? 3.903 -18.507 3.052 1.00 92.25 180 VAL A N 1
ATOM 1334 C CA . VAL A 1 180 ? 4.222 -17.832 1.783 1.00 92.25 180 VAL A CA 1
ATOM 1335 C C . VAL A 1 180 ? 5.408 -18.524 1.112 1.00 92.25 180 VAL A C 1
ATOM 1337 O O . VAL A 1 180 ? 6.266 -19.086 1.798 1.00 92.25 180 VAL A O 1
ATOM 1340 N N . THR A 1 181 ? 5.442 -18.526 -0.219 1.00 88.56 181 THR A N 1
ATOM 1341 C CA . THR A 1 181 ? 6.481 -19.218 -0.995 1.00 88.56 181 THR A CA 1
ATOM 1342 C C . THR A 1 181 ? 6.904 -18.407 -2.216 1.00 88.56 181 THR A C 1
ATOM 1344 O O . THR A 1 181 ? 6.206 -17.493 -2.660 1.00 88.56 181 THR A O 1
ATOM 1347 N N . GLY A 1 182 ? 8.056 -18.765 -2.783 1.00 89.56 182 GLY A N 1
ATOM 1348 C CA . GLY A 1 182 ? 8.644 -18.083 -3.931 1.00 89.56 182 GLY A CA 1
ATOM 1349 C C . GLY A 1 182 ? 9.562 -16.929 -3.530 1.00 89.56 182 GLY A C 1
ATOM 1350 O O . GLY A 1 182 ? 9.894 -16.754 -2.361 1.00 89.56 182 GLY A O 1
ATOM 1351 N N . ALA A 1 183 ? 10.012 -16.170 -4.527 1.00 90.25 183 ALA A N 1
ATOM 1352 C CA . ALA A 1 183 ? 10.976 -15.092 -4.345 1.00 90.25 183 ALA A CA 1
ATOM 1353 C C . ALA A 1 183 ? 10.458 -13.795 -4.966 1.00 90.25 183 ALA A C 1
ATOM 1355 O O . ALA A 1 183 ? 9.907 -13.797 -6.070 1.00 90.25 183 ALA A O 1
ATOM 1356 N N . PHE A 1 184 ? 10.675 -12.690 -4.256 1.00 93.25 184 PHE A N 1
ATOM 1357 C CA . PHE A 1 184 ? 10.433 -11.350 -4.770 1.00 93.25 184 PHE A CA 1
ATOM 1358 C C . PHE A 1 184 ? 11.369 -11.045 -5.947 1.00 93.25 184 PHE A C 1
ATOM 1360 O O . PHE A 1 184 ? 12.535 -11.445 -5.958 1.00 93.25 184 PHE A O 1
ATOM 1367 N N . ARG A 1 185 ? 10.854 -10.306 -6.934 1.00 91.69 185 ARG A N 1
ATOM 1368 C CA . ARG A 1 185 ? 11.616 -9.819 -8.090 1.00 91.69 185 ARG A CA 1
ATOM 1369 C C . ARG A 1 185 ? 11.542 -8.298 -8.142 1.00 91.69 185 ARG A C 1
ATOM 1371 O O . ARG A 1 185 ? 10.450 -7.753 -8.270 1.00 91.69 185 ARG A O 1
ATOM 1378 N N . GLU A 1 186 ? 12.697 -7.640 -8.083 1.00 90.44 186 GLU A N 1
ATOM 1379 C CA . GLU A 1 186 ? 12.810 -6.172 -8.100 1.00 90.44 186 GLU A CA 1
ATOM 1380 C C . GLU A 1 186 ? 12.564 -5.559 -9.483 1.00 90.44 186 GLU A C 1
ATOM 1382 O O . GLU A 1 186 ? 12.081 -4.433 -9.582 1.00 90.44 186 GLU A O 1
ATOM 1387 N N . GLU A 1 187 ? 12.866 -6.295 -10.554 1.00 90.88 187 GLU A N 1
ATOM 1388 C CA . GLU A 1 187 ? 12.705 -5.819 -11.928 1.00 90.88 187 GLU A CA 1
ATOM 1389 C C . GLU A 1 187 ? 11.472 -6.443 -12.604 1.00 90.88 187 GLU A C 1
ATOM 1391 O O . GLU A 1 187 ? 11.171 -7.626 -12.380 1.00 90.88 187 GLU A O 1
ATOM 1396 N N . PRO A 1 188 ? 10.764 -5.678 -13.460 1.00 88.38 188 PRO A N 1
ATOM 1397 C CA . PRO A 1 188 ? 9.615 -6.176 -14.198 1.00 88.38 188 PRO A CA 1
ATOM 1398 C C . PRO A 1 188 ? 10.032 -7.264 -15.189 1.00 88.38 188 PRO A C 1
ATOM 1400 O O . PRO A 1 188 ? 11.142 -7.266 -15.728 1.00 88.38 188 PRO A O 1
ATOM 1403 N N . VAL A 1 189 ? 9.096 -8.154 -15.519 1.00 85.50 189 VAL A N 1
ATOM 1404 C CA . VAL A 1 189 ? 9.241 -9.080 -16.646 1.00 85.50 189 VAL A CA 1
ATOM 1405 C C . VAL A 1 189 ? 9.169 -8.262 -17.934 1.00 85.50 189 VAL A C 1
ATOM 1407 O O . VAL A 1 189 ? 8.097 -7.958 -18.459 1.00 85.50 189 VAL A O 1
ATOM 1410 N N . ALA A 1 190 ? 10.338 -7.841 -18.406 1.00 62.81 190 ALA A N 1
ATOM 1411 C CA . ALA A 1 190 ? 10.494 -6.991 -19.572 1.00 62.81 190 ALA A CA 1
ATOM 1412 C C . ALA A 1 190 ? 10.069 -7.724 -20.854 1.00 62.81 190 ALA A C 1
ATOM 1414 O O . ALA A 1 190 ? 10.776 -8.604 -21.337 1.00 62.81 190 ALA A O 1
ATOM 1415 N N . THR A 1 191 ? 8.932 -7.328 -21.433 1.00 51.44 191 THR A N 1
ATOM 1416 C CA . THR A 1 191 ? 8.571 -7.664 -22.827 1.00 51.44 191 THR A CA 1
ATOM 1417 C C . THR A 1 191 ? 7.947 -6.506 -23.612 1.00 51.44 191 THR A C 1
ATOM 1419 O O . THR A 1 191 ? 7.969 -6.543 -24.839 1.00 51.44 191 THR A O 1
ATOM 1422 N N . ALA A 1 192 ? 7.452 -5.445 -22.966 1.00 54.44 192 ALA A N 1
ATOM 1423 C CA . ALA A 1 192 ? 6.828 -4.327 -23.671 1.00 54.44 192 ALA A CA 1
ATOM 1424 C C . ALA A 1 192 ? 7.803 -3.153 -23.853 1.00 54.44 192 ALA A C 1
ATOM 1426 O O . ALA A 1 192 ? 8.282 -2.570 -22.880 1.00 54.44 192 ALA A O 1
ATOM 1427 N N . SER A 1 193 ? 8.072 -2.791 -25.110 1.00 54.97 193 SER A N 1
ATOM 1428 C CA . SER A 1 193 ? 8.654 -1.486 -25.431 1.00 54.97 193 SER A CA 1
ATOM 1429 C C . SER A 1 193 ? 7.566 -0.422 -25.301 1.00 54.97 193 SER A C 1
ATOM 1431 O O . SER A 1 193 ? 6.479 -0.587 -25.852 1.00 54.97 193 SER A O 1
ATOM 1433 N N . SER A 1 194 ? 7.843 0.663 -24.581 1.00 55.94 194 SER A N 1
ATOM 1434 C CA . SER A 1 194 ? 6.942 1.817 -24.536 1.00 55.94 194 SER A CA 1
ATOM 1435 C C . SER A 1 194 ? 6.899 2.475 -25.917 1.00 55.94 194 SER A C 1
ATOM 1437 O O . SER A 1 194 ? 7.887 3.055 -26.362 1.00 55.94 194 SER A O 1
ATOM 1439 N N . LEU A 1 195 ? 5.768 2.358 -26.616 1.00 58.81 195 LEU A N 1
ATOM 1440 C CA . LEU A 1 195 ? 5.516 3.049 -27.879 1.00 58.81 195 LEU A CA 1
ATOM 1441 C C . LEU A 1 195 ? 4.687 4.303 -27.598 1.00 58.81 195 LEU A C 1
ATOM 1443 O O . LEU A 1 195 ? 3.510 4.216 -27.253 1.00 58.81 195 LEU A O 1
ATOM 1447 N N . SER A 1 196 ? 5.297 5.474 -27.759 1.00 60.50 196 SER A N 1
ATOM 1448 C CA . SER A 1 196 ? 4.567 6.741 -27.750 1.00 60.50 196 SER A CA 1
ATOM 1449 C C . SER A 1 196 ? 3.909 6.945 -29.111 1.00 60.50 196 SER A C 1
ATOM 1451 O O . SER A 1 196 ? 4.602 7.169 -30.101 1.00 60.50 196 SER A O 1
ATOM 1453 N N . VAL A 1 197 ? 2.578 6.884 -29.168 1.00 65.56 197 VAL A N 1
ATOM 1454 C CA . VAL A 1 197 ? 1.819 7.228 -30.377 1.00 65.56 197 VAL A CA 1
ATOM 1455 C C . VAL A 1 197 ? 1.301 8.658 -30.227 1.00 65.56 197 VAL A C 1
ATOM 1457 O O . VAL A 1 197 ? 0.551 8.928 -29.285 1.00 65.56 197 VAL A O 1
ATOM 1460 N N . PRO A 1 198 ? 1.689 9.600 -31.103 1.00 66.56 198 PRO A N 1
ATOM 1461 C CA . PRO A 1 198 ? 1.092 10.925 -31.105 1.00 66.56 198 PRO A CA 1
ATOM 1462 C C . PRO A 1 198 ? -0.385 10.796 -31.482 1.00 66.56 198 PRO A C 1
ATOM 1464 O O . PRO A 1 198 ? -0.722 10.344 -32.573 1.00 66.56 198 PRO A O 1
ATOM 1467 N N . VAL A 1 199 ? -1.272 11.189 -30.571 1.00 64.19 199 VAL A N 1
ATOM 1468 C CA . VAL A 1 199 ? -2.703 11.295 -30.853 1.00 64.19 199 VAL A CA 1
ATOM 1469 C C . VAL A 1 199 ? -3.002 12.768 -31.070 1.00 64.19 199 VAL A C 1
ATOM 1471 O O . VAL A 1 199 ? -2.854 13.575 -30.153 1.00 64.19 199 VAL A O 1
ATOM 1474 N N . THR A 1 200 ? -3.410 13.136 -32.280 1.00 63.09 200 THR A N 1
ATOM 1475 C CA . THR A 1 200 ? -4.072 14.422 -32.492 1.00 63.09 200 THR A CA 1
ATOM 1476 C C . THR A 1 200 ? -5.462 14.287 -31.875 1.00 63.09 200 THR A C 1
ATOM 1478 O O . THR A 1 200 ? -6.226 13.442 -32.347 1.00 63.09 200 THR A O 1
ATOM 1481 N N . PRO A 1 201 ? -5.811 15.031 -30.808 1.00 54.47 201 PRO A N 1
ATOM 1482 C CA . PRO A 1 201 ? -7.177 15.003 -30.310 1.00 54.47 201 PRO A CA 1
ATOM 1483 C C . PRO A 1 201 ? -8.091 15.386 -31.471 1.00 54.47 201 PRO A C 1
ATOM 1485 O O . PRO A 1 201 ? -7.819 16.370 -32.165 1.00 54.47 201 PRO A O 1
ATOM 1488 N N . ALA A 1 202 ? -9.135 14.585 -31.715 1.00 56.97 202 ALA A N 1
ATOM 1489 C CA . ALA A 1 202 ? -10.159 14.944 -32.681 1.00 56.97 202 ALA A CA 1
ATOM 1490 C C . ALA A 1 202 ? -10.613 16.356 -32.319 1.00 56.97 202 ALA A C 1
ATOM 1492 O O . ALA A 1 202 ? -11.083 16.598 -31.204 1.00 56.97 202 ALA A O 1
ATOM 1493 N N . SER A 1 203 ? -10.357 17.310 -33.214 1.00 53.41 203 SER A N 1
ATOM 1494 C CA . SER A 1 203 ? -10.818 18.672 -33.011 1.00 53.41 203 SER A CA 1
ATOM 1495 C C . SER A 1 203 ? -12.313 18.584 -32.737 1.00 53.41 203 SER A C 1
ATOM 1497 O O . SER A 1 203 ? -13.018 17.874 -33.454 1.00 53.41 203 SER A O 1
ATOM 1499 N N . LEU A 1 204 ? -12.786 19.271 -31.697 1.00 47.41 204 LEU A N 1
ATOM 1500 C CA . LEU A 1 204 ? -14.203 19.566 -31.518 1.00 47.41 204 LEU A CA 1
ATOM 1501 C C . LEU A 1 204 ? -14.645 20.423 -32.715 1.00 47.41 204 LEU A C 1
ATOM 1503 O O . LEU A 1 204 ? -14.817 21.634 -32.604 1.00 47.41 204 LEU A O 1
ATOM 1507 N N . GLN A 1 205 ? -14.767 19.819 -33.896 1.00 42.56 205 GLN A N 1
ATOM 1508 C CA . GLN A 1 205 ? -15.577 20.378 -34.953 1.00 42.56 205 GLN A CA 1
ATOM 1509 C C . GLN A 1 205 ? -16.999 20.297 -34.421 1.00 42.56 205 GLN A C 1
ATOM 1511 O O . GLN A 1 205 ? -17.530 19.212 -34.182 1.00 42.56 205 GLN A O 1
ATOM 1516 N N . ALA A 1 206 ? -17.574 21.471 -34.167 1.00 46.28 206 ALA A N 1
ATOM 1517 C CA . ALA A 1 206 ? -18.995 21.616 -33.915 1.00 46.28 206 ALA A CA 1
ATOM 1518 C C . ALA A 1 206 ? -19.766 20.764 -34.939 1.00 46.28 206 ALA A C 1
ATOM 1520 O O . ALA A 1 206 ? -19.376 20.753 -36.114 1.00 46.28 206 ALA A O 1
ATOM 1521 N N . PRO A 1 207 ? -20.820 20.040 -34.519 1.00 40.06 207 PRO A N 1
ATOM 1522 C CA . PRO A 1 207 ? -21.550 19.161 -35.414 1.00 40.06 207 PRO A CA 1
ATOM 1523 C C . PRO A 1 207 ? -22.069 20.004 -36.572 1.00 40.06 207 PRO A C 1
ATOM 1525 O O . PRO A 1 207 ? -22.923 20.876 -36.408 1.00 40.06 207 PRO A O 1
ATOM 1528 N N . THR A 1 208 ? -21.504 19.783 -37.753 1.00 40.22 208 THR A N 1
ATOM 1529 C CA . THR A 1 208 ? -22.060 20.336 -38.976 1.00 40.22 208 THR A CA 1
ATOM 1530 C C . THR A 1 208 ? -23.378 19.599 -39.161 1.00 40.22 208 THR A C 1
ATOM 1532 O O . THR A 1 208 ? -23.375 18.374 -39.269 1.00 40.22 208 THR A O 1
ATOM 1535 N N . MET A 1 209 ? -24.509 20.310 -39.124 1.00 46.78 209 MET A N 1
ATOM 1536 C CA . MET A 1 209 ? -25.796 19.746 -39.536 1.00 46.78 209 MET A CA 1
ATOM 1537 C C . MET A 1 209 ? -25.701 19.405 -41.025 1.00 46.78 209 MET A C 1
ATOM 1539 O O . MET A 1 209 ? -26.008 20.218 -41.892 1.00 46.78 209 MET A O 1
ATOM 1543 N N . GLY A 1 210 ? -25.189 18.214 -41.310 1.00 41.97 210 GLY A N 1
ATOM 1544 C CA . GLY A 1 210 ? -25.025 17.647 -42.633 1.00 41.97 210 GLY A CA 1
ATOM 1545 C C . GLY A 1 210 ? -25.668 16.272 -42.624 1.00 41.97 210 GLY A C 1
ATOM 1546 O O . GLY A 1 210 ? -25.301 15.416 -41.827 1.00 41.97 210 GLY A O 1
ATOM 1547 N N . ILE A 1 211 ? -26.678 16.124 -43.472 1.00 41.84 211 ILE A N 1
ATOM 1548 C CA . ILE A 1 211 ? -27.548 14.963 -43.666 1.00 41.84 211 ILE A CA 1
ATOM 1549 C C . ILE A 1 211 ? -26.766 13.645 -43.540 1.00 41.84 211 ILE A C 1
ATOM 1551 O O . ILE A 1 211 ? -25.855 13.382 -44.320 1.00 41.84 211 ILE A O 1
ATOM 1555 N N . VAL A 1 212 ? -27.155 12.812 -42.571 1.00 44.66 212 VAL A N 1
ATOM 1556 C CA . VAL A 1 212 ? -26.667 11.436 -42.418 1.00 44.66 212 VAL A CA 1
ATOM 1557 C C . VAL A 1 212 ? -27.268 10.592 -43.547 1.00 44.66 212 VAL A C 1
ATOM 1559 O O . VAL A 1 212 ? -28.494 10.463 -43.591 1.00 44.66 212 VAL A O 1
ATOM 1562 N N . PRO A 1 213 ? -26.476 9.984 -44.450 1.00 38.75 213 PRO A N 1
ATOM 1563 C CA . PRO A 1 213 ? -26.974 8.881 -45.249 1.00 38.75 213 PRO A CA 1
ATOM 1564 C C . PRO A 1 213 ? -27.089 7.675 -44.319 1.00 38.75 213 PRO A C 1
ATOM 1566 O O . PRO A 1 213 ? -26.095 7.153 -43.815 1.00 38.75 213 PRO A O 1
ATOM 1569 N N . SER A 1 214 ? -28.321 7.258 -44.058 1.00 44.59 214 SER A N 1
ATOM 1570 C CA . SER A 1 214 ? -28.633 5.997 -43.408 1.00 44.59 214 SER A CA 1
ATOM 1571 C C . SER A 1 214 ? -28.089 4.847 -44.253 1.00 44.59 214 SER A C 1
ATOM 1573 O O . SER A 1 214 ? -28.576 4.598 -45.356 1.00 44.59 214 SER A O 1
ATOM 1575 N N . GLN A 1 215 ? -27.117 4.102 -43.728 1.00 41.59 215 GLN A N 1
ATOM 1576 C CA . GLN A 1 215 ? -26.981 2.703 -44.109 1.00 41.59 215 GLN A CA 1
ATOM 1577 C C . GLN A 1 215 ? -26.865 1.807 -42.881 1.00 41.59 215 GLN A C 1
ATOM 1579 O O . GLN A 1 215 ? -26.156 2.157 -41.936 1.00 41.59 215 GLN A O 1
ATOM 1584 N N . PRO A 1 216 ? -27.618 0.694 -42.876 1.00 44.31 216 PRO A N 1
ATOM 1585 C CA . PRO A 1 216 ? -27.885 -0.090 -41.691 1.00 44.31 216 PRO A CA 1
ATOM 1586 C C . PRO A 1 216 ? -26.772 -1.111 -41.471 1.00 44.31 216 PRO A C 1
ATOM 1588 O O . PRO A 1 216 ? -25.996 -1.437 -42.372 1.00 44.31 216 PRO A O 1
ATOM 1591 N N . GLU A 1 217 ? -26.735 -1.590 -40.236 1.00 38.88 217 GLU A N 1
ATOM 1592 C CA . GLU A 1 217 ? -26.031 -2.769 -39.752 1.00 38.88 217 GLU A CA 1
ATOM 1593 C C . GLU A 1 217 ? -25.844 -3.834 -40.841 1.00 38.88 217 GLU A C 1
ATOM 1595 O O . GLU A 1 217 ? -26.799 -4.294 -41.464 1.00 38.88 217 GLU A O 1
ATOM 1600 N N . ARG A 1 218 ? -24.589 -4.232 -41.080 1.00 39.03 218 ARG A N 1
ATOM 1601 C CA . ARG A 1 218 ? -24.308 -5.411 -41.894 1.00 39.03 218 ARG A CA 1
ATOM 1602 C C . ARG A 1 218 ? -24.594 -6.640 -41.043 1.00 39.03 218 ARG A C 1
ATOM 1604 O O . ARG A 1 218 ? -23.833 -6.959 -40.131 1.00 39.03 218 ARG A O 1
ATOM 1611 N N . ASP A 1 219 ? -25.700 -7.276 -41.392 1.00 39.09 219 ASP A N 1
ATOM 1612 C CA . ASP A 1 219 ? -26.163 -8.588 -40.970 1.00 39.09 219 ASP A CA 1
ATOM 1613 C C . ASP A 1 219 ? -25.023 -9.601 -40.780 1.00 39.09 219 ASP A C 1
ATOM 1615 O O . ASP A 1 219 ? -24.285 -9.933 -41.713 1.00 39.09 219 ASP A O 1
ATOM 1619 N N . VAL A 1 220 ? -24.929 -10.152 -39.570 1.00 45.94 220 VAL A N 1
ATOM 1620 C CA . VAL A 1 220 ? -24.371 -11.489 -39.350 1.00 45.94 220 VAL A CA 1
ATOM 1621 C C . VAL A 1 220 ? -25.515 -12.468 -39.626 1.00 45.94 220 VAL A C 1
ATOM 1623 O O . VAL A 1 220 ? -26.504 -12.428 -38.891 1.00 45.94 220 VAL A O 1
ATOM 1626 N N . PRO A 1 221 ? -25.442 -13.344 -40.644 1.00 46.41 221 PRO A N 1
ATOM 1627 C CA . PRO A 1 221 ? -26.499 -14.320 -40.852 1.00 46.41 221 PRO A CA 1
ATOM 1628 C C . PRO A 1 221 ? -26.463 -15.357 -39.719 1.00 46.41 221 PRO A C 1
ATOM 1630 O O . PRO A 1 221 ? -25.384 -15.883 -39.419 1.00 46.41 221 PRO A O 1
ATOM 1633 N N . PRO A 1 222 ? -27.607 -15.700 -39.103 1.00 42.12 222 PRO A N 1
ATOM 1634 C CA . PRO A 1 222 ? -27.692 -16.891 -38.277 1.00 42.12 222 PRO A CA 1
ATOM 1635 C C . PRO A 1 222 ? -27.545 -18.114 -39.187 1.00 42.12 222 PRO A C 1
ATOM 1637 O O . PRO A 1 222 ? -28.043 -18.137 -40.312 1.00 42.12 222 PRO A O 1
ATOM 1640 N N . GLY A 1 223 ? -26.815 -19.122 -38.715 1.00 43.94 223 GLY A N 1
ATOM 1641 C CA . GLY A 1 223 ? -26.668 -20.375 -39.445 1.00 43.94 223 GLY A CA 1
ATOM 1642 C C . GLY A 1 223 ? -27.985 -21.139 -39.627 1.00 43.94 223 GLY A C 1
ATOM 1643 O O . GLY A 1 223 ? -28.993 -20.806 -39.007 1.00 43.94 223 GLY A O 1
ATOM 1644 N N . GLN A 1 224 ? -27.850 -22.239 -40.383 1.00 33.72 224 GLN A N 1
ATOM 1645 C CA . GLN A 1 224 ? -28.711 -23.436 -40.493 1.00 33.72 224 GLN A CA 1
ATOM 1646 C C . GLN A 1 224 ? -29.649 -23.507 -41.713 1.00 33.72 224 GLN A C 1
ATOM 1648 O O . GLN A 1 224 ? -30.101 -22.465 -42.190 1.00 33.72 224 GLN A O 1
ATOM 1653 N N . PRO A 1 225 ? -29.920 -24.715 -42.264 1.00 46.41 225 PRO A N 1
ATOM 1654 C CA . PRO A 1 225 ? -29.867 -26.059 -41.657 1.00 46.41 225 PRO A CA 1
ATOM 1655 C C . PRO A 1 225 ? -28.665 -26.938 -42.023 1.00 46.41 225 PRO A C 1
ATOM 1657 O O . PRO A 1 225 ? -28.054 -26.729 -43.092 1.00 46.41 225 PRO A O 1
#

Foldseek 3Di:
DQQLVVLLQFFQFKKKFWFADWDWDADQFQGIKIKTKGACIDTLAHDDDRIAIKIFHWQADPVRDTDDDPQEAFAAHGWMWTFTAGQDFARGTRTHGFGIWTWDQFPNDTFTATQQQWTFQDADSSGTDTDPHQWHHQDPVRHDTDGDPPDDSVPDDHGDHPVRRSVRSVVVQVVVVHGRDHDGDRDHPDDGTDDDDDDDPPPPPPDDPDDDDDDDDDDDDDDDD